Protein AF-A0A9X8GU95-F1 (afdb_monomer)

InterPro domains:
  IPR009495 Anti-sigma-F factor NrsF [PF06532] (10-213)

pLDDT: mean 91.33, std 8.55, range [55.34, 98.56]

Mean predicted aligned error: 6.03 Å

Organism: NCBI:txid1675792

Secondary structure (DSSP, 8-state):
--HHHHHHHHHTT-----TTHHHHHHHHHHHHHHHHHHHIIIIII---TTHHHHTT-HHHHHHHHHHHHHHHHHHHHHHHHTSTT---TTHHHHHHHHHHHHHHHHHHHHHHS-HHHHHHHHHTTTHHHHHHHHHHHHHHHHHHHHHHHTTS--S-HHHHHHHHHHHHHHHHHHHHTTT-----HHHIIIIIHHHHHHHHHHHHHHHHHHT--

Radius of gyration: 20.11 Å; Cα contacts (8 Å, |Δi|>4): 306; chains: 1; bounding box: 58×30×71 Å

Sequence (213 aa):
MKTDELVSLLAADVTPVRQHATTRHLGLALGAGLLVSLLIVTLGYGLRTDLALVVFWPAFWIKLVFLVALGWSGFFITHRLARPGVRAGAAMLGFALPLAALWLAALATWLQAAPPERMPLLLGDTWKSCIFSILLVSAPMVATALAALRTLAPTRPALAGAAVGAMAGGAGAAVYALHCPELALPFLAVWYVGGVAATIAISAALGARLLRW

Nearest PDB structures (foldseek):
  2kgx-assembly1_A  TM=3.040E-01  e=4.212E+00  Mus musculus
  6z71-assembly1_A  TM=2.505E-01  e=6.830E+00  Aquifex aeolicus VF5

Solvent-accessible surface area (backbone atoms only — not comparable to full-atom values): 10569 Å² total; per-residue (Å²): 134,61,70,67,60,55,50,50,62,62,60,70,74,66,75,85,75,63,94,55,51,68,61,52,45,46,50,52,21,43,52,54,10,50,52,51,25,45,47,47,36,60,73,69,72,35,63,40,89,59,51,87,62,44,75,77,36,67,53,50,51,53,55,41,52,51,23,43,43,32,13,51,21,14,44,53,26,28,62,37,29,41,38,67,94,46,69,52,65,75,38,51,50,54,36,50,51,61,51,50,52,43,44,52,52,15,50,53,55,48,71,72,38,55,80,85,53,34,60,55,41,46,41,62,91,54,56,92,51,43,34,60,49,23,38,61,30,11,42,44,24,36,52,33,38,52,59,41,46,59,77,39,68,31,80,50,26,34,62,37,16,26,20,37,10,32,17,19,15,15,45,16,37,37,54,45,53,54,39,52,85,81,61,45,50,38,24,44,53,49,42,53,46,46,13,25,49,50,29,16,54,53,28,14,57,46,18,48,64,71,40,60,130

Structure (mmCIF, N/CA/C/O backbone):
data_AF-A0A9X8GU95-F1
#
_entry.id   AF-A0A9X8GU95-F1
#
loop_
_atom_site.group_PDB
_atom_site.id
_atom_site.type_symbol
_atom_site.label_atom_id
_atom_site.label_alt_id
_atom_site.label_comp_id
_atom_site.label_asym_id
_atom_site.label_entity_id
_atom_site.label_seq_id
_atom_site.pdbx_PDB_ins_code
_atom_site.Cartn_x
_atom_site.Cartn_y
_atom_site.Cartn_z
_atom_site.occupancy
_atom_site.B_iso_or_equiv
_atom_site.auth_seq_id
_atom_site.auth_comp_id
_atom_site.auth_asym_id
_atom_site.auth_atom_id
_atom_site.pdbx_PDB_model_num
ATOM 1 N N . MET A 1 1 ? -24.112 -5.974 48.010 1.00 57.16 1 MET A N 1
ATOM 2 C CA . MET A 1 1 ? -24.547 -6.107 46.603 1.00 57.16 1 MET A CA 1
ATOM 3 C C . MET A 1 1 ? -24.207 -7.504 46.127 1.00 57.16 1 MET A C 1
ATOM 5 O O . MET A 1 1 ? -23.048 -7.885 46.248 1.00 57.16 1 MET A O 1
ATOM 9 N N . LYS A 1 2 ? -25.197 -8.273 45.660 1.00 71.00 2 LYS A N 1
ATOM 10 C CA . LYS A 1 2 ? -24.961 -9.588 45.056 1.00 71.00 2 LYS A CA 1
ATOM 11 C C . LYS A 1 2 ? -24.583 -9.391 43.592 1.00 71.00 2 LYS A C 1
ATOM 13 O O . LYS A 1 2 ? -25.277 -8.690 42.864 1.00 71.00 2 LYS A O 1
ATOM 18 N N . THR A 1 3 ? -23.473 -9.985 43.178 1.00 80.69 3 THR A N 1
ATOM 19 C CA . THR A 1 3 ? -22.929 -9.886 41.817 1.00 80.69 3 THR A CA 1
ATOM 20 C C . THR A 1 3 ? -23.962 -10.285 40.759 1.00 80.69 3 THR A C 1
ATOM 22 O O . THR A 1 3 ? -24.019 -9.668 39.701 1.00 80.69 3 THR A O 1
ATOM 25 N N . ASP A 1 4 ? -24.834 -11.242 41.084 1.00 79.69 4 ASP A N 1
ATOM 26 C CA . ASP A 1 4 ? -25.875 -11.752 40.186 1.00 79.69 4 ASP A CA 1
ATOM 27 C C . ASP A 1 4 ? -26.952 -10.711 39.847 1.00 79.69 4 ASP A C 1
ATOM 29 O O . ASP A 1 4 ? -27.379 -10.621 38.698 1.00 79.69 4 ASP A O 1
ATOM 33 N N . GLU A 1 5 ? -27.347 -9.865 40.806 1.00 78.94 5 GLU A N 1
ATOM 34 C CA . GLU A 1 5 ? -28.301 -8.776 40.550 1.00 78.94 5 GLU A CA 1
ATOM 35 C C . GLU A 1 5 ? -27.688 -7.725 39.622 1.00 78.94 5 GLU A C 1
ATOM 37 O O . GLU A 1 5 ? -28.334 -7.290 38.671 1.00 78.94 5 GLU A O 1
ATOM 42 N N . LEU A 1 6 ? -26.414 -7.377 39.831 1.00 79.00 6 LEU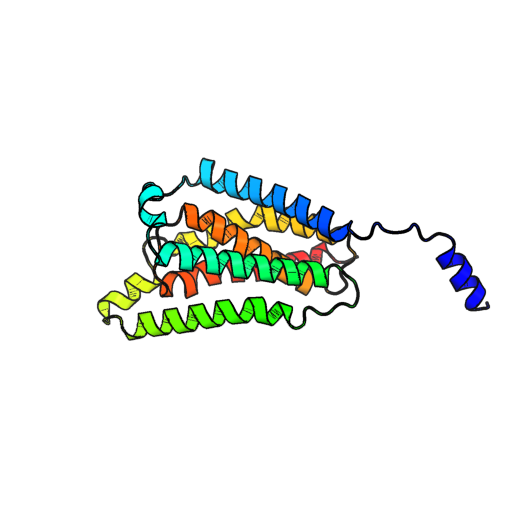 A N 1
ATOM 43 C CA . LEU A 1 6 ? -25.699 -6.433 38.971 1.00 79.00 6 LEU A CA 1
ATOM 44 C C . LEU A 1 6 ? -25.549 -6.975 37.540 1.00 79.00 6 LEU A C 1
ATOM 46 O O . LEU A 1 6 ? -25.750 -6.236 36.579 1.00 79.00 6 LEU A O 1
ATOM 50 N N . VAL A 1 7 ? -25.241 -8.269 37.394 1.00 80.06 7 VAL A N 1
ATOM 51 C CA . VAL A 1 7 ? -25.173 -8.946 36.089 1.00 80.06 7 VAL A CA 1
ATOM 52 C C . VAL A 1 7 ? -26.542 -8.957 35.412 1.00 80.06 7 VAL A C 1
ATOM 54 O O . VAL A 1 7 ? -26.622 -8.637 34.230 1.00 80.06 7 VAL A O 1
ATOM 57 N N . SER A 1 8 ? -27.618 -9.261 36.143 1.00 79.31 8 SER A N 1
ATOM 58 C CA . SER A 1 8 ? -28.977 -9.265 35.586 1.00 79.31 8 SER A CA 1
ATOM 59 C C . SER A 1 8 ? -29.423 -7.878 35.111 1.00 79.31 8 SER A C 1
ATOM 61 O O . SER A 1 8 ? -30.046 -7.762 34.060 1.00 79.31 8 SER A O 1
ATOM 63 N N . LEU A 1 9 ? -29.025 -6.822 35.824 1.00 81.00 9 LEU A N 1
ATOM 64 C CA . LEU A 1 9 ? -29.365 -5.437 35.507 1.00 81.00 9 LEU A CA 1
ATOM 65 C C . LEU A 1 9 ? -28.553 -4.910 34.309 1.00 81.00 9 LEU A C 1
ATOM 67 O O . LEU A 1 9 ? -29.099 -4.217 33.459 1.00 81.00 9 LEU A O 1
ATOM 71 N N . LEU A 1 10 ? -27.281 -5.311 34.179 1.00 77.56 10 LEU A N 1
ATOM 72 C CA . LEU A 1 10 ? -26.450 -5.042 32.994 1.00 77.56 10 LEU A CA 1
ATOM 73 C C . LEU A 1 10 ? -26.898 -5.843 31.759 1.00 77.56 10 LEU A C 1
ATOM 75 O O . LEU A 1 10 ? -26.753 -5.371 30.634 1.00 77.56 10 LEU A O 1
ATOM 79 N N . ALA A 1 11 ? -27.422 -7.056 31.959 1.00 75.81 11 ALA A N 1
ATOM 80 C CA . ALA A 1 11 ? -27.896 -7.934 30.891 1.00 75.81 11 ALA A CA 1
ATOM 81 C C . ALA A 1 11 ? -29.321 -7.599 30.407 1.00 75.81 11 ALA A C 1
ATOM 83 O O . ALA A 1 11 ? -29.708 -8.026 29.319 1.00 75.81 11 ALA A O 1
ATOM 84 N N . ALA A 1 12 ? -30.094 -6.841 31.189 1.00 74.81 12 ALA A N 1
ATOM 85 C CA . ALA A 1 12 ? -31.473 -6.483 30.862 1.00 74.81 12 ALA A CA 1
ATOM 86 C C . ALA A 1 12 ? -31.589 -5.525 29.662 1.00 74.81 12 ALA A C 1
ATOM 88 O O . ALA A 1 12 ? -32.612 -5.541 28.984 1.00 74.81 12 ALA A O 1
ATOM 89 N N . ASP A 1 13 ? -30.545 -4.738 29.374 1.00 64.19 13 ASP A N 1
ATOM 90 C CA . ASP A 1 13 ? -30.578 -3.659 28.371 1.00 64.19 13 ASP A CA 1
ATOM 91 C C . ASP A 1 13 ? -29.640 -3.899 27.168 1.00 64.19 13 ASP A C 1
ATOM 93 O O . ASP A 1 13 ? -29.274 -2.987 26.420 1.00 64.19 13 ASP A O 1
ATOM 97 N N . VAL A 1 14 ? -29.217 -5.151 26.953 1.00 61.66 14 VAL A N 1
ATOM 98 C CA . VAL A 1 14 ? -28.328 -5.491 25.832 1.00 61.66 14 VAL A CA 1
ATOM 99 C C . VAL A 1 14 ? -29.157 -5.700 24.568 1.00 61.66 14 VAL A C 1
ATOM 101 O O . VAL A 1 14 ? -29.737 -6.761 24.339 1.00 61.66 14 VAL A O 1
ATOM 104 N N . THR A 1 15 ? -29.193 -4.691 23.701 1.00 63.56 15 THR A N 1
ATOM 105 C CA . THR A 1 15 ? -29.774 -4.858 22.364 1.00 63.56 15 THR A CA 1
ATOM 106 C C . THR A 1 15 ? -28.907 -5.810 21.522 1.00 63.56 15 THR A C 1
ATOM 108 O O . THR A 1 15 ? -27.679 -5.667 21.481 1.00 63.56 15 THR A O 1
ATOM 111 N N . PRO A 1 16 ? -29.496 -6.807 20.832 1.00 59.22 16 PRO A N 1
ATOM 112 C CA . PRO A 1 16 ? -28.725 -7.751 20.033 1.00 59.22 16 PRO A CA 1
ATOM 113 C C . PRO A 1 16 ? -28.058 -7.041 18.849 1.00 59.22 16 PRO A C 1
ATOM 115 O O . PRO A 1 16 ? -28.710 -6.569 17.914 1.00 59.22 16 PRO A O 1
ATOM 118 N N . VAL A 1 17 ? -26.725 -6.993 18.862 1.00 61.91 17 VAL A N 1
ATOM 119 C CA . VAL A 1 17 ? -25.926 -6.475 17.745 1.00 61.91 17 VAL A CA 1
ATOM 120 C C . VAL A 1 17 ? -26.085 -7.412 16.542 1.00 61.91 17 VAL A C 1
ATOM 122 O O . VAL A 1 17 ? -25.826 -8.613 16.633 1.00 61.91 17 VAL A O 1
ATOM 125 N N . ARG A 1 18 ? -26.489 -6.876 15.380 1.00 64.69 18 ARG A N 1
ATOM 126 C CA . ARG A 1 18 ? -26.612 -7.661 14.136 1.00 64.69 18 ARG A CA 1
ATOM 127 C C . ARG A 1 18 ? -25.285 -8.358 13.814 1.00 64.69 18 ARG A C 1
ATOM 129 O O . ARG A 1 18 ? -24.263 -7.695 13.656 1.00 64.69 18 ARG A O 1
ATOM 136 N N . GLN A 1 19 ? -25.330 -9.673 13.586 1.00 55.34 19 GLN A N 1
ATOM 137 C CA . GLN A 1 19 ? -24.155 -10.542 13.379 1.00 55.34 19 GLN A CA 1
ATOM 138 C C . GLN A 1 19 ? -23.191 -10.094 12.251 1.00 55.34 19 GLN A C 1
ATOM 140 O O . GLN A 1 19 ? -22.016 -10.456 12.260 1.00 55.34 19 GLN A O 1
ATOM 145 N N . HIS A 1 20 ? -23.658 -9.270 11.304 1.00 67.56 20 HIS A N 1
ATOM 146 C CA . HIS A 1 20 ? -22.888 -8.783 10.149 1.00 67.56 20 HIS A CA 1
ATOM 147 C C . HIS A 1 20 ? -22.603 -7.270 10.161 1.00 67.56 20 HIS A C 1
ATOM 149 O O . HIS A 1 20 ? -22.128 -6.734 9.158 1.00 67.56 20 HIS A O 1
ATOM 155 N N . ALA A 1 21 ? -22.885 -6.561 11.260 1.00 72.88 21 ALA A N 1
ATOM 156 C CA . ALA A 1 21 ? -22.728 -5.104 11.329 1.00 72.88 21 ALA A CA 1
ATOM 157 C C . ALA A 1 21 ? -21.288 -4.655 11.012 1.00 72.88 21 ALA A C 1
ATOM 159 O O . ALA A 1 21 ? -21.088 -3.781 10.171 1.00 72.88 21 ALA A O 1
ATOM 160 N N . THR A 1 22 ? -20.284 -5.331 11.582 1.00 73.38 22 THR A N 1
ATOM 161 C CA . THR A 1 22 ? -18.856 -5.053 11.344 1.00 73.38 22 THR A CA 1
ATOM 162 C C . THR A 1 22 ? -18.462 -5.213 9.878 1.00 73.38 22 THR A C 1
ATOM 164 O O . THR A 1 22 ? -17.854 -4.316 9.300 1.00 73.38 22 THR A O 1
ATOM 167 N N . THR A 1 23 ? -18.828 -6.340 9.257 1.00 79.69 23 THR A N 1
ATOM 168 C CA . THR A 1 23 ? -18.493 -6.623 7.853 1.00 79.69 23 THR A CA 1
ATOM 169 C C . THR A 1 23 ? -19.159 -5.614 6.922 1.00 79.69 23 THR A C 1
ATOM 171 O O . THR A 1 23 ? -18.523 -5.124 5.995 1.00 79.69 23 THR A O 1
ATOM 174 N N . ARG A 1 24 ? -20.420 -5.253 7.192 1.00 83.69 24 ARG A N 1
ATOM 175 C CA . ARG A 1 24 ? -21.159 -4.270 6.393 1.00 83.69 24 ARG A CA 1
ATOM 176 C C . ARG A 1 24 ? -20.560 -2.870 6.513 1.00 83.69 24 ARG A C 1
ATOM 178 O O . ARG A 1 24 ? -20.375 -2.218 5.493 1.00 83.69 24 ARG A O 1
ATOM 185 N N . HIS A 1 25 ? -20.248 -2.411 7.725 1.00 84.25 25 HIS A N 1
ATOM 186 C CA . HIS A 1 25 ? -19.670 -1.079 7.939 1.00 84.25 25 HIS A CA 1
ATOM 187 C C . HIS A 1 25 ? -18.293 -0.964 7.285 1.00 84.25 25 HIS A C 1
ATOM 189 O O . HIS A 1 25 ? -18.034 -0.002 6.566 1.00 84.25 25 HIS A O 1
ATOM 195 N N . LEU A 1 26 ? -17.437 -1.972 7.478 1.00 85.19 26 LEU A N 1
ATOM 196 C CA . LEU A 1 26 ? -16.107 -1.986 6.879 1.00 85.19 26 LEU A CA 1
ATOM 197 C C . LEU A 1 26 ? -16.176 -2.118 5.349 1.00 85.19 26 LEU A C 1
ATOM 199 O O . LEU A 1 26 ? -15.442 -1.429 4.653 1.00 85.19 26 LEU A O 1
ATOM 203 N N . GLY A 1 27 ? -17.089 -2.938 4.821 1.00 87.81 27 GLY A N 1
ATOM 204 C CA . GLY A 1 27 ? -17.303 -3.090 3.380 1.00 87.81 27 GLY A CA 1
ATOM 205 C C . GLY A 1 27 ? -17.806 -1.812 2.702 1.00 87.81 27 GLY A C 1
ATOM 206 O O . GLY A 1 27 ? -17.291 -1.440 1.652 1.00 87.81 27 GLY A O 1
ATOM 207 N N . LEU A 1 28 ? -18.758 -1.098 3.315 1.00 89.81 28 LEU A N 1
ATOM 208 C CA . LEU A 1 28 ? -19.240 0.192 2.803 1.00 89.81 28 LEU A CA 1
ATOM 209 C C . LEU A 1 28 ? -18.148 1.266 2.851 1.00 89.81 28 LEU A C 1
ATOM 211 O O . LEU A 1 28 ? -17.966 1.991 1.876 1.00 89.81 28 LEU A O 1
ATOM 215 N N . ALA A 1 29 ? -17.400 1.337 3.956 1.00 90.25 29 ALA A N 1
ATOM 216 C CA . ALA A 1 29 ? -16.266 2.245 4.085 1.00 90.25 29 ALA A CA 1
ATOM 217 C C . ALA A 1 29 ? -15.215 1.984 2.998 1.00 90.25 29 ALA A C 1
ATOM 219 O O . ALA A 1 29 ? -14.778 2.912 2.323 1.00 90.25 29 ALA A O 1
ATOM 220 N N . LEU A 1 30 ? -14.876 0.713 2.771 1.00 90.31 30 LEU A N 1
ATOM 221 C CA . LEU A 1 30 ? -13.954 0.305 1.718 1.00 90.31 30 LEU A CA 1
ATOM 222 C C . LEU A 1 30 ? -14.450 0.654 0.323 1.00 90.31 30 LEU A C 1
ATOM 224 O O . LEU A 1 30 ? -13.674 1.194 -0.455 1.00 90.31 30 LEU A O 1
ATOM 228 N N . GLY A 1 31 ? -15.716 0.373 0.011 1.00 92.75 31 GLY A N 1
ATOM 229 C CA . GLY A 1 31 ? -16.297 0.706 -1.288 1.00 92.75 31 GLY A CA 1
ATOM 230 C C . GLY A 1 31 ? -16.266 2.211 -1.559 1.00 92.75 31 GLY A C 1
ATOM 231 O O . GLY A 1 31 ? -15.840 2.631 -2.631 1.00 92.75 31 GLY A O 1
ATOM 232 N N . ALA A 1 32 ? -16.638 3.024 -0.565 1.00 94.56 32 ALA A N 1
ATOM 233 C CA . ALA A 1 32 ? -16.590 4.480 -0.671 1.00 94.56 32 ALA A CA 1
ATOM 234 C C . ALA A 1 32 ? -15.153 4.999 -0.840 1.00 94.56 32 ALA A C 1
ATOM 236 O O . ALA A 1 32 ? -14.885 5.793 -1.739 1.00 94.56 32 ALA A O 1
ATOM 237 N N . GLY A 1 33 ? -14.216 4.522 -0.014 1.00 94.62 33 GLY A N 1
ATOM 238 C CA . GLY A 1 33 ? -12.808 4.898 -0.109 1.00 94.62 33 GLY A CA 1
ATOM 239 C C . GLY A 1 33 ? -12.192 4.502 -1.450 1.00 94.62 33 GLY A C 1
ATOM 240 O O . GLY A 1 33 ? -11.556 5.331 -2.090 1.00 94.62 33 GLY A O 1
ATOM 241 N N . LEU A 1 34 ? -12.436 3.270 -1.904 1.00 95.38 34 LEU A N 1
ATOM 242 C CA . LEU A 1 34 ? -11.930 2.753 -3.174 1.00 95.38 34 LEU A CA 1
ATOM 243 C C . LEU A 1 34 ? -12.458 3.556 -4.365 1.00 95.38 34 LEU A C 1
ATOM 245 O O . LEU A 1 34 ? -11.694 3.852 -5.280 1.00 95.38 34 LEU A O 1
ATOM 249 N N . LEU A 1 35 ? -13.739 3.936 -4.345 1.00 97.31 35 LEU A N 1
ATOM 250 C CA . LEU A 1 35 ? -14.331 4.772 -5.386 1.00 97.31 35 LEU A CA 1
ATOM 251 C C . LEU A 1 35 ? -13.626 6.131 -5.470 1.00 97.31 35 LEU A C 1
ATOM 253 O O . LEU A 1 35 ? -13.240 6.551 -6.556 1.00 97.31 35 LEU A O 1
ATOM 257 N N . VAL A 1 36 ? -13.401 6.795 -4.332 1.00 97.06 36 VAL A N 1
ATOM 258 C CA . VAL A 1 36 ? -12.680 8.078 -4.301 1.00 97.06 36 VAL A CA 1
ATOM 259 C C . VAL A 1 36 ? -11.233 7.906 -4.770 1.00 97.06 36 VAL A C 1
ATOM 261 O O . VAL A 1 36 ? -10.758 8.702 -5.575 1.00 97.06 36 VAL A O 1
ATOM 264 N N . SER A 1 37 ? -10.540 6.852 -4.335 1.00 95.88 37 SER A N 1
ATOM 265 C CA . SER A 1 37 ? -9.180 6.532 -4.784 1.00 95.88 37 SER A CA 1
ATOM 266 C C . SER A 1 37 ? -9.100 6.301 -6.296 1.00 95.88 37 SER A C 1
ATOM 268 O O . SER A 1 37 ? -8.174 6.789 -6.943 1.00 95.88 37 SER A O 1
ATOM 270 N N . LEU A 1 38 ? -10.080 5.596 -6.872 1.00 96.19 38 LEU A N 1
ATOM 271 C CA . LEU A 1 38 ? -10.188 5.408 -8.318 1.00 96.19 38 LEU A CA 1
ATOM 272 C C . LEU A 1 38 ? -10.402 6.740 -9.031 1.00 96.19 38 LEU A C 1
ATOM 274 O O . LEU A 1 38 ? -9.687 7.009 -9.987 1.00 96.19 38 LEU A O 1
ATOM 278 N N . LEU A 1 39 ? -11.303 7.593 -8.535 1.00 96.75 39 LEU A N 1
ATOM 279 C CA . LEU A 1 39 ? -11.537 8.921 -9.108 1.00 96.75 39 LEU A CA 1
ATOM 280 C C . LEU A 1 39 ? -10.277 9.795 -9.073 1.00 96.75 39 LEU A C 1
ATOM 282 O O . LEU A 1 39 ? -9.985 10.466 -10.060 1.00 96.75 39 LEU A O 1
ATOM 286 N N . ILE A 1 40 ? -9.499 9.751 -7.985 1.00 96.00 40 ILE A N 1
ATOM 287 C CA . ILE A 1 40 ? -8.208 10.454 -7.889 1.00 96.00 40 ILE A CA 1
ATOM 288 C C . ILE A 1 40 ? -7.265 9.999 -9.007 1.00 96.00 40 ILE A C 1
ATOM 290 O O . ILE A 1 40 ? -6.635 10.831 -9.659 1.00 96.00 40 ILE A O 1
ATOM 294 N N . VAL A 1 41 ? -7.170 8.692 -9.258 1.00 96.00 41 VAL A N 1
ATOM 295 C CA . VAL A 1 41 ? -6.297 8.176 -10.318 1.00 96.00 41 VAL A CA 1
ATOM 296 C C . VAL A 1 41 ? -6.850 8.486 -11.704 1.00 96.00 41 VAL A C 1
ATOM 298 O O . VAL A 1 41 ? -6.112 9.005 -12.531 1.00 96.00 41 VAL A O 1
ATOM 301 N N . THR A 1 42 ? -8.129 8.233 -11.975 1.00 93.88 42 THR A N 1
ATOM 302 C CA . THR A 1 42 ? -8.692 8.403 -13.322 1.00 93.88 42 THR A CA 1
ATOM 303 C C . THR A 1 42 ? -8.826 9.864 -13.734 1.00 93.88 42 THR A C 1
ATOM 305 O O . THR A 1 42 ? -8.628 10.168 -14.905 1.00 93.88 42 THR A O 1
ATOM 308 N N . LEU A 1 43 ? -9.168 10.762 -12.803 1.00 93.94 43 LEU A N 1
ATOM 309 C CA . LEU A 1 43 ? -9.406 12.180 -13.096 1.00 93.94 43 LEU A CA 1
ATOM 310 C C . LEU A 1 43 ? -8.201 13.074 -12.779 1.00 93.94 43 LEU A C 1
ATOM 312 O O . LEU A 1 43 ? -8.070 14.133 -13.383 1.00 93.94 43 LEU A O 1
ATOM 316 N N . GLY A 1 44 ? -7.348 12.681 -11.828 1.00 93.31 44 GLY A N 1
ATOM 317 C CA . GLY A 1 44 ? -6.188 13.471 -11.406 1.00 93.31 44 GLY A CA 1
ATOM 318 C C . GLY A 1 44 ? -4.892 13.052 -12.096 1.00 93.31 44 GLY A C 1
ATOM 319 O O . GLY A 1 44 ? -4.251 13.864 -12.755 1.00 93.31 44 GLY A O 1
ATOM 320 N N . TYR A 1 45 ? -4.501 11.785 -11.943 1.00 90.31 45 TYR A N 1
ATOM 321 C CA . TYR A 1 45 ? -3.241 11.267 -12.497 1.00 90.31 45 TYR A CA 1
ATOM 322 C C . TYR A 1 45 ? -3.351 10.826 -13.964 1.00 90.31 45 TYR A C 1
ATOM 324 O O . TYR A 1 45 ? -2.369 10.872 -14.703 1.00 90.31 45 TYR A O 1
ATOM 332 N N . GLY A 1 46 ? -4.534 10.374 -14.376 1.00 93.19 46 GLY A N 1
ATOM 333 C CA . GLY A 1 46 ? -4.753 9.672 -15.635 1.00 93.19 46 GLY A CA 1
ATOM 334 C C . GLY A 1 46 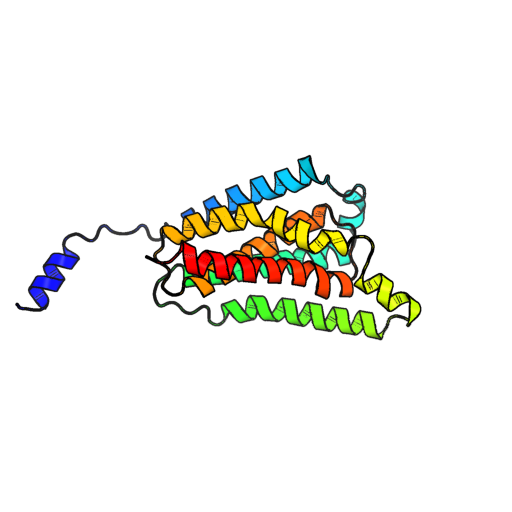? -4.324 8.203 -15.571 1.00 93.19 46 GLY A C 1
ATOM 335 O O . GLY A 1 46 ? -3.489 7.796 -14.761 1.00 93.19 46 GLY A O 1
ATOM 336 N N . LEU A 1 47 ? -4.905 7.383 -16.442 1.00 92.56 47 LEU A N 1
ATOM 337 C CA . LEU A 1 47 ? -4.478 5.996 -16.634 1.00 92.56 47 LEU A CA 1
ATOM 338 C C . LEU A 1 47 ? -3.268 5.944 -17.570 1.00 92.56 47 LEU A C 1
ATOM 340 O O . LEU A 1 47 ? -3.133 6.787 -18.460 1.00 92.56 47 LEU A O 1
ATOM 344 N N . ARG A 1 48 ? -2.406 4.936 -17.401 1.00 91.88 48 ARG A N 1
ATOM 345 C CA . ARG A 1 48 ? -1.308 4.702 -18.349 1.00 91.88 48 ARG A CA 1
ATOM 346 C C . ARG A 1 48 ? -1.869 4.429 -19.750 1.00 91.88 48 ARG A C 1
ATOM 348 O O . ARG A 1 48 ? -2.848 3.697 -19.900 1.00 91.88 48 ARG A O 1
ATOM 355 N N . THR A 1 49 ? -1.261 5.009 -20.780 1.00 90.69 49 THR A N 1
ATOM 356 C CA . THR A 1 49 ? -1.763 4.939 -22.166 1.00 90.69 49 THR A CA 1
ATOM 357 C C . THR A 1 49 ? -1.623 3.551 -22.788 1.00 90.69 49 THR A C 1
ATOM 359 O O . THR A 1 49 ? -2.404 3.168 -23.653 1.00 90.69 49 THR A O 1
ATOM 362 N N . ASP A 1 50 ? -0.666 2.765 -22.312 1.00 89.88 50 ASP A N 1
ATOM 363 C CA . ASP A 1 50 ? -0.349 1.414 -22.764 1.00 89.88 50 ASP A CA 1
ATOM 364 C C . ASP A 1 50 ? -1.075 0.321 -21.960 1.00 89.88 50 ASP A C 1
ATOM 366 O O . ASP A 1 50 ? -0.752 -0.860 -22.092 1.00 89.88 50 ASP A O 1
ATOM 370 N N . LEU A 1 51 ? -2.088 0.683 -21.155 1.00 89.38 51 LEU A N 1
ATOM 371 C CA . LEU A 1 51 ? -2.827 -0.257 -20.302 1.00 89.38 51 LEU A CA 1
ATOM 372 C C . LEU A 1 51 ? -3.396 -1.440 -21.101 1.00 89.38 51 LEU A C 1
ATOM 374 O O . LEU A 1 51 ? -3.291 -2.585 -20.667 1.00 89.38 51 LEU A O 1
ATOM 378 N N . ALA A 1 52 ? -3.929 -1.175 -22.298 1.00 91.19 52 ALA A N 1
ATOM 379 C CA . ALA A 1 52 ? -4.480 -2.200 -23.185 1.00 91.19 52 ALA A CA 1
ATOM 380 C C . ALA A 1 52 ? -3.441 -3.248 -23.628 1.00 91.19 52 ALA A C 1
ATOM 382 O O . ALA A 1 52 ? -3.804 -4.383 -23.921 1.00 91.19 52 ALA A O 1
ATOM 383 N N . LEU A 1 53 ? -2.155 -2.885 -23.655 1.00 91.44 53 LEU A N 1
ATOM 384 C CA . LEU A 1 53 ? -1.062 -3.778 -24.035 1.00 91.44 53 LEU A CA 1
ATOM 385 C C . LEU A 1 53 ? -0.501 -4.518 -22.817 1.00 91.44 53 LEU A C 1
ATOM 387 O O . LEU A 1 53 ? -0.313 -5.734 -22.860 1.00 91.44 53 LEU A O 1
ATOM 391 N N . VAL A 1 54 ? -0.271 -3.813 -21.706 1.00 91.31 54 VAL A N 1
ATOM 392 C CA . VAL A 1 54 ? 0.379 -4.407 -20.525 1.00 91.31 54 VAL A CA 1
ATOM 393 C C . VAL A 1 54 ? -0.505 -5.380 -19.751 1.00 91.31 54 VAL A C 1
ATOM 395 O O . VAL A 1 54 ? 0.019 -6.184 -18.986 1.00 91.31 54 VAL A O 1
ATOM 398 N N . VAL A 1 55 ? -1.823 -5.384 -19.971 1.00 91.94 55 VAL A N 1
ATOM 399 C CA . VAL A 1 55 ? -2.722 -6.419 -19.423 1.00 91.94 55 VAL A CA 1
ATOM 400 C C . VAL A 1 55 ? -2.340 -7.823 -19.912 1.00 91.94 55 VAL A C 1
ATOM 402 O O . VAL A 1 55 ? -2.614 -8.804 -19.225 1.00 91.94 55 VAL A O 1
ATOM 405 N N . PHE A 1 56 ? -1.647 -7.947 -21.045 1.00 92.75 56 PHE A N 1
ATOM 406 C CA . PHE A 1 56 ? -1.133 -9.233 -21.522 1.00 92.75 56 PHE A CA 1
ATOM 407 C C . PHE A 1 56 ? 0.229 -9.606 -20.923 1.00 92.75 56 PHE A C 1
ATOM 409 O O . PHE A 1 56 ? 0.729 -10.703 -21.164 1.00 92.75 56 PHE A O 1
ATOM 416 N N . TRP A 1 57 ? 0.855 -8.718 -20.148 1.00 93.62 57 TRP A N 1
ATOM 417 C CA . TRP A 1 57 ? 2.190 -8.943 -19.606 1.00 93.62 57 TRP A CA 1
ATOM 418 C C . TRP A 1 57 ? 2.115 -9.580 -18.213 1.00 93.62 57 TRP A C 1
ATOM 420 O O . TRP A 1 57 ? 1.493 -9.014 -17.309 1.00 93.62 57 TRP A O 1
ATOM 430 N N . PRO A 1 58 ? 2.811 -10.706 -17.970 1.00 92.88 58 PRO A N 1
ATOM 431 C CA . PRO A 1 58 ? 2.800 -11.362 -16.662 1.00 92.88 58 PRO A CA 1
ATOM 432 C C . PRO A 1 58 ? 3.258 -10.450 -15.516 1.00 92.88 58 PRO A C 1
ATOM 434 O O . PRO A 1 58 ? 2.701 -10.500 -14.423 1.00 92.88 58 PRO A O 1
ATOM 437 N N . ALA A 1 59 ? 4.233 -9.570 -15.767 1.00 91.81 59 ALA A N 1
ATOM 438 C CA . ALA A 1 59 ? 4.767 -8.655 -14.757 1.00 91.81 59 ALA A CA 1
ATOM 439 C C . ALA A 1 59 ? 3.709 -7.681 -14.204 1.00 91.81 59 ALA A C 1
ATOM 441 O O . ALA A 1 59 ? 3.720 -7.373 -13.011 1.00 91.81 59 ALA A O 1
ATOM 442 N N . PHE A 1 60 ? 2.757 -7.243 -15.038 1.00 93.75 60 PHE A N 1
ATOM 443 C CA . PHE A 1 60 ? 1.645 -6.397 -14.600 1.00 93.75 60 PHE A CA 1
ATOM 444 C C . PHE A 1 60 ? 0.739 -7.135 -13.609 1.00 93.75 60 PHE A C 1
ATOM 446 O O . PHE A 1 60 ? 0.406 -6.606 -12.549 1.00 93.75 60 PHE A O 1
ATOM 453 N N . TRP A 1 61 ? 0.398 -8.389 -13.906 1.00 95.31 61 TRP A N 1
ATOM 454 C CA . TRP A 1 61 ? -0.412 -9.208 -13.007 1.00 95.31 61 TRP A CA 1
ATOM 455 C C . TRP A 1 61 ? 0.325 -9.573 -11.726 1.00 95.31 61 TRP A C 1
ATOM 457 O O . TRP A 1 61 ? -0.287 -9.539 -10.666 1.00 95.31 61 TRP A O 1
ATOM 467 N N . ILE A 1 62 ? 1.632 -9.844 -11.783 1.00 93.88 62 ILE A N 1
ATOM 468 C CA . ILE A 1 62 ? 2.444 -10.065 -10.578 1.00 93.88 62 ILE A CA 1
ATOM 469 C C . ILE A 1 62 ? 2.367 -8.838 -9.661 1.00 93.88 62 ILE A C 1
ATOM 471 O O . ILE A 1 62 ? 2.064 -8.986 -8.477 1.00 93.88 62 ILE A O 1
ATOM 475 N N . LYS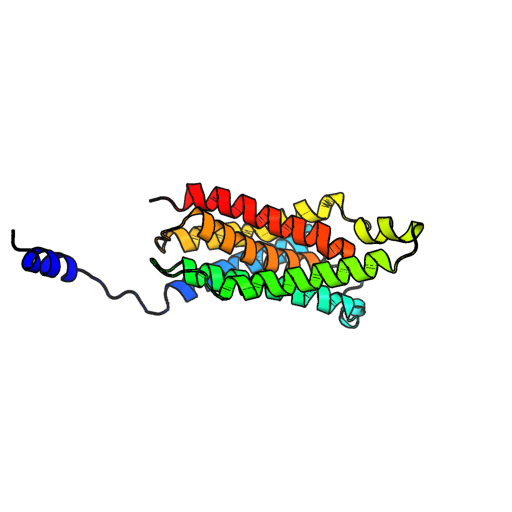 A 1 63 ? 2.560 -7.630 -10.212 1.00 95.38 63 LYS A N 1
ATOM 476 C CA . LYS A 1 63 ? 2.402 -6.359 -9.486 1.00 95.38 63 LYS A CA 1
ATOM 477 C C . LYS A 1 63 ? 1.017 -6.253 -8.851 1.00 95.38 63 LYS A C 1
ATOM 479 O O . LYS A 1 63 ? 0.904 -5.993 -7.657 1.00 95.38 63 LYS A O 1
ATOM 484 N N . LEU A 1 64 ? -0.036 -6.463 -9.636 1.00 95.94 64 LEU A N 1
ATOM 485 C CA . LEU A 1 64 ? -1.410 -6.252 -9.189 1.00 95.94 64 LEU A CA 1
ATOM 486 C C . LEU A 1 64 ? -1.855 -7.296 -8.154 1.00 95.94 64 LEU A C 1
ATOM 488 O O . LEU A 1 64 ? -2.372 -6.929 -7.102 1.00 95.94 64 LEU A O 1
ATOM 492 N N . VAL A 1 65 ? -1.598 -8.582 -8.405 1.00 96.06 65 VAL A N 1
ATOM 493 C CA . VAL A 1 65 ? -1.925 -9.688 -7.491 1.00 96.06 65 VAL A CA 1
ATOM 494 C C . VAL A 1 65 ? -1.186 -9.536 -6.168 1.00 96.06 65 VAL A C 1
ATOM 496 O O . VAL A 1 65 ? -1.796 -9.721 -5.119 1.00 96.06 65 VAL A O 1
ATOM 499 N N . PHE A 1 66 ? 0.091 -9.144 -6.190 1.00 96.31 66 PHE A N 1
ATOM 500 C CA . PHE A 1 66 ? 0.847 -8.855 -4.973 1.00 96.31 66 PHE A CA 1
ATOM 501 C C . PHE A 1 66 ? 0.169 -7.767 -4.122 1.00 96.31 66 PHE A C 1
ATOM 503 O O . PHE A 1 66 ? -0.058 -7.963 -2.927 1.00 96.31 66 PHE A O 1
ATOM 510 N N . LEU A 1 67 ? -0.203 -6.638 -4.731 1.00 97.12 67 LEU A N 1
ATOM 511 C CA . LEU A 1 67 ? -0.807 -5.507 -4.017 1.00 97.12 67 LEU A CA 1
ATOM 512 C C . LEU A 1 67 ? -2.210 -5.838 -3.498 1.00 97.12 67 LEU A C 1
ATOM 514 O O . LEU A 1 67 ? -2.539 -5.523 -2.352 1.00 97.12 67 LEU A O 1
ATOM 518 N N . VAL A 1 68 ? -3.010 -6.539 -4.305 1.00 96.06 68 VAL A N 1
ATOM 519 C CA . VAL A 1 68 ? -4.324 -7.049 -3.898 1.00 96.06 68 VAL A CA 1
ATOM 520 C C . VAL A 1 68 ? -4.182 -8.042 -2.746 1.00 96.06 68 VAL A C 1
ATOM 522 O O . VAL A 1 68 ? -4.927 -7.937 -1.777 1.00 96.06 68 VAL A O 1
ATOM 525 N N . ALA A 1 69 ? -3.206 -8.953 -2.789 1.00 95.75 69 ALA A N 1
ATOM 526 C CA . ALA A 1 69 ? -2.947 -9.896 -1.703 1.00 95.75 69 ALA A CA 1
ATOM 527 C C . ALA A 1 69 ? -2.581 -9.178 -0.393 1.00 95.75 69 ALA A C 1
ATOM 529 O O . ALA A 1 69 ? -3.116 -9.526 0.660 1.00 95.75 69 ALA A O 1
ATOM 530 N N . LEU A 1 70 ? -1.740 -8.136 -0.442 1.00 95.69 70 LEU A N 1
ATOM 531 C CA . LEU A 1 70 ? -1.448 -7.313 0.738 1.00 95.69 70 LEU A CA 1
ATOM 532 C C . LEU A 1 70 ? -2.703 -6.620 1.279 1.00 95.69 70 LEU A C 1
ATOM 534 O O . LEU A 1 70 ? -2.964 -6.676 2.483 1.00 95.69 70 LEU A O 1
ATOM 538 N N . GLY A 1 71 ? -3.495 -6.004 0.395 1.00 95.38 71 GLY A N 1
ATOM 539 C CA . GLY A 1 71 ? -4.738 -5.331 0.769 1.00 95.38 71 GLY A CA 1
ATOM 540 C C . GLY A 1 71 ? -5.750 -6.291 1.402 1.00 95.38 71 GLY A C 1
ATOM 541 O O . GLY A 1 71 ? -6.330 -5.995 2.447 1.00 95.38 71 GLY A O 1
ATOM 542 N N . TRP A 1 72 ? -5.906 -7.479 0.818 1.00 94.69 72 TRP A N 1
ATOM 543 C CA . TRP A 1 72 ? -6.819 -8.524 1.281 1.00 94.69 72 TRP A CA 1
ATOM 544 C C . TRP A 1 72 ? -6.400 -9.105 2.636 1.00 94.69 72 TRP A C 1
ATOM 546 O O . TRP A 1 72 ? -7.219 -9.254 3.545 1.00 94.69 72 TRP A O 1
ATOM 556 N N . SER A 1 73 ? -5.104 -9.353 2.827 1.00 94.44 73 SER A N 1
ATOM 557 C CA . SER A 1 73 ? -4.560 -9.756 4.126 1.00 94.44 73 SER A CA 1
ATOM 558 C C . SER A 1 73 ? -4.763 -8.665 5.180 1.00 94.44 73 SER A C 1
ATOM 560 O O . SER A 1 73 ? -5.208 -8.955 6.292 1.00 94.44 73 SER A O 1
ATOM 562 N N . GLY A 1 74 ? -4.539 -7.397 4.821 1.00 94.69 74 GLY A N 1
ATOM 563 C CA . GLY A 1 74 ? -4.845 -6.247 5.671 1.00 94.69 74 GLY A CA 1
ATOM 564 C C . GLY A 1 74 ? -6.325 -6.172 6.063 1.00 94.69 74 GLY A C 1
ATOM 565 O O . GLY A 1 74 ? -6.637 -5.914 7.227 1.00 94.69 74 GLY A O 1
ATOM 566 N N . PHE A 1 75 ? -7.242 -6.459 5.134 1.00 93.94 75 PHE A N 1
ATOM 567 C CA . PHE A 1 75 ? -8.678 -6.528 5.412 1.00 93.94 75 PHE A CA 1
ATOM 568 C C . PHE A 1 75 ? -9.009 -7.591 6.458 1.00 93.94 75 PHE A C 1
ATOM 570 O O . PHE A 1 75 ? -9.682 -7.288 7.444 1.00 93.94 75 PHE A O 1
ATOM 577 N N . PHE A 1 76 ? -8.492 -8.813 6.307 1.00 93.56 76 PHE A N 1
ATOM 578 C CA . PHE A 1 76 ? -8.719 -9.871 7.293 1.00 93.56 76 PHE A CA 1
ATOM 579 C C . PHE A 1 76 ? -8.148 -9.524 8.667 1.00 93.56 76 PHE A C 1
ATOM 581 O O . PHE A 1 76 ? -8.810 -9.748 9.682 1.00 93.56 76 PHE A O 1
ATOM 588 N N . ILE A 1 77 ? -6.945 -8.948 8.722 1.00 93.62 77 ILE A N 1
ATOM 589 C CA . ILE A 1 77 ? -6.349 -8.494 9.983 1.00 93.62 77 ILE A CA 1
ATOM 590 C C . ILE A 1 77 ? -7.233 -7.407 10.618 1.00 93.62 77 ILE A C 1
ATOM 592 O O . ILE A 1 77 ? -7.545 -7.494 11.805 1.00 93.62 77 ILE A O 1
ATOM 596 N N . THR A 1 78 ? -7.700 -6.434 9.831 1.00 93.19 78 THR A N 1
ATOM 597 C CA . THR A 1 78 ? -8.588 -5.350 10.288 1.00 93.19 78 THR A CA 1
ATOM 598 C C . THR A 1 78 ? -9.906 -5.899 10.828 1.00 93.19 78 THR A C 1
ATOM 600 O O . THR A 1 78 ? -10.330 -5.529 11.920 1.00 93.19 78 THR A O 1
ATOM 603 N N . HIS A 1 79 ? -10.530 -6.831 10.106 1.00 91.75 79 HIS A N 1
ATOM 604 C CA . HIS A 1 79 ? -11.788 -7.464 10.505 1.00 91.75 79 HIS A CA 1
ATOM 605 C C . HIS A 1 79 ? -11.666 -8.231 11.825 1.00 91.75 79 HIS A C 1
ATOM 607 O O . HIS A 1 79 ? -12.553 -8.139 12.674 1.00 91.75 79 HIS A O 1
ATOM 613 N N . ARG A 1 80 ? -10.547 -8.936 12.041 1.00 90.81 80 ARG A N 1
ATOM 614 C CA . ARG A 1 80 ? -10.275 -9.619 13.314 1.00 90.81 80 ARG A CA 1
ATOM 615 C C . ARG A 1 80 ? -10.051 -8.629 14.453 1.00 90.81 80 ARG A C 1
ATOM 617 O O . ARG A 1 80 ? -10.629 -8.805 15.517 1.00 90.81 80 ARG A O 1
ATOM 624 N N . LEU A 1 81 ? -9.252 -7.587 14.232 1.00 90.50 81 LEU A N 1
ATOM 625 C CA . LEU A 1 81 ? -8.913 -6.594 15.260 1.00 90.50 81 LEU A CA 1
ATOM 626 C C . LEU A 1 81 ? -10.047 -5.621 15.591 1.00 90.50 81 LEU A C 1
ATOM 628 O O . LEU A 1 81 ? -10.012 -4.983 16.642 1.00 90.50 81 LEU A O 1
ATOM 632 N N . ALA A 1 82 ? -11.057 -5.529 14.727 1.00 87.25 82 ALA A N 1
ATOM 633 C CA . ALA A 1 82 ? -12.304 -4.837 15.019 1.00 87.25 82 ALA A CA 1
ATOM 634 C C . ALA A 1 82 ? -13.126 -5.525 16.122 1.00 87.25 82 ALA A C 1
ATOM 636 O O . ALA A 1 82 ? -14.062 -4.924 16.635 1.00 87.25 82 ALA A O 1
ATOM 637 N N . ARG A 1 83 ? -12.818 -6.781 16.479 1.00 84.94 83 ARG A N 1
ATOM 638 C CA . ARG A 1 83 ? -13.505 -7.523 17.543 1.00 84.94 83 ARG A CA 1
ATOM 639 C C . ARG A 1 83 ? -12.643 -7.544 18.812 1.00 84.94 83 ARG A C 1
ATOM 641 O O . ARG A 1 83 ? -11.493 -7.990 18.747 1.00 84.94 83 ARG A O 1
ATOM 648 N N . PRO A 1 84 ? -13.172 -7.120 19.974 1.00 80.25 84 PRO A N 1
ATOM 649 C CA . PRO A 1 84 ? -12.441 -7.172 21.236 1.00 80.25 84 PRO A CA 1
ATOM 650 C C . PRO A 1 84 ? -11.905 -8.576 21.549 1.00 80.25 84 PRO A C 1
ATOM 652 O O . PRO A 1 84 ? -12.589 -9.578 21.360 1.00 80.25 84 PRO A O 1
ATOM 655 N N . GLY A 1 85 ? -10.658 -8.654 22.021 1.00 78.38 85 GLY A N 1
ATOM 656 C CA . GLY A 1 85 ? -10.029 -9.904 22.476 1.00 78.38 85 GLY A CA 1
ATOM 657 C C . GLY A 1 85 ? -9.495 -10.830 21.373 1.00 78.38 85 GLY A C 1
ATOM 658 O O . GLY A 1 85 ? -8.739 -11.755 21.674 1.00 78.38 85 GLY A O 1
ATOM 659 N N . VAL A 1 86 ? -9.799 -10.573 20.097 1.00 84.94 86 VAL A N 1
ATOM 660 C CA . VAL A 1 86 ? -9.314 -11.398 18.981 1.00 84.94 86 VAL A CA 1
ATOM 661 C C . VAL A 1 86 ? -7.904 -10.968 18.563 1.00 84.94 86 VAL A C 1
ATOM 663 O O . VAL A 1 86 ? -7.623 -9.797 18.309 1.00 84.94 86 VAL A O 1
ATOM 666 N N . ARG A 1 87 ? -6.980 -11.931 18.469 1.00 85.94 87 ARG A N 1
ATOM 667 C CA . ARG A 1 87 ? -5.613 -11.704 17.967 1.00 85.94 87 ARG A CA 1
ATOM 668 C C . ARG A 1 87 ? -5.581 -11.778 16.436 1.00 85.94 87 ARG A C 1
ATOM 670 O O . ARG A 1 87 ? -6.293 -12.584 15.841 1.00 85.94 87 ARG A O 1
ATOM 677 N N . ALA A 1 88 ? -4.685 -11.017 15.800 1.00 81.31 88 ALA A N 1
ATOM 678 C CA . ALA A 1 88 ? -4.453 -11.101 14.353 1.00 81.31 88 ALA A CA 1
ATOM 679 C C . ALA A 1 88 ? -4.063 -12.532 13.914 1.00 81.31 88 ALA A C 1
ATOM 681 O O . ALA A 1 88 ? -4.641 -13.074 12.969 1.00 81.31 88 ALA A O 1
ATOM 682 N N . GLY A 1 89 ? -3.171 -13.190 14.667 1.00 85.50 89 GLY A N 1
ATOM 683 C CA . GLY A 1 89 ? -2.807 -14.602 14.491 1.00 85.50 89 GLY A CA 1
ATOM 684 C C . GLY A 1 89 ? -2.267 -14.911 13.091 1.00 85.50 89 GLY A C 1
ATOM 685 O O . GLY A 1 89 ? -1.541 -14.105 12.514 1.00 85.50 89 GLY A O 1
ATOM 686 N N . ALA A 1 90 ? -2.667 -16.055 12.527 1.00 84.25 90 ALA A N 1
ATOM 687 C CA . ALA A 1 90 ? -2.237 -16.509 11.201 1.00 84.25 90 ALA A CA 1
ATOM 688 C C . ALA A 1 90 ? -2.551 -15.528 10.051 1.00 84.25 90 ALA A C 1
ATOM 690 O O . ALA A 1 90 ? -1.903 -15.594 9.014 1.00 84.25 90 ALA A O 1
ATOM 691 N N . ALA A 1 91 ? -3.468 -14.568 10.231 1.00 83.25 91 ALA A N 1
ATOM 692 C CA . ALA A 1 91 ? -3.723 -13.538 9.220 1.00 83.25 91 ALA A CA 1
ATOM 693 C C . ALA A 1 91 ? -2.480 -12.667 8.938 1.00 83.25 91 ALA A C 1
ATOM 695 O O . ALA A 1 91 ? -2.315 -12.182 7.824 1.00 83.25 91 ALA A O 1
ATOM 696 N N . MET A 1 92 ? -1.562 -12.526 9.908 1.00 88.88 92 MET A N 1
ATOM 697 C CA . MET A 1 92 ? -0.279 -11.846 9.687 1.00 88.88 92 MET A CA 1
ATOM 698 C C . MET A 1 92 ? 0.631 -12.600 8.711 1.00 88.88 92 MET A C 1
ATOM 700 O O . MET A 1 92 ? 1.359 -11.960 7.956 1.00 88.88 92 MET A O 1
ATOM 704 N N . LEU A 1 93 ? 0.574 -13.938 8.683 1.00 90.75 93 LEU A N 1
ATOM 705 C CA . LEU A 1 93 ? 1.341 -14.739 7.721 1.00 90.75 93 LEU A CA 1
ATOM 706 C C . LEU A 1 93 ? 0.878 -14.456 6.291 1.00 90.75 93 LEU A C 1
ATOM 708 O O . LEU A 1 93 ? 1.712 -14.335 5.401 1.00 90.75 93 LEU A O 1
ATOM 712 N N . GLY A 1 94 ? -0.427 -14.252 6.085 1.00 89.44 94 GLY A N 1
ATOM 713 C CA . GLY A 1 94 ? -0.979 -13.862 4.784 1.00 89.44 94 GLY A CA 1
ATOM 714 C C . GLY A 1 94 ? -0.449 -12.522 4.264 1.00 89.44 94 GLY A C 1
ATOM 715 O O . GLY A 1 94 ? -0.460 -12.292 3.059 1.00 89.44 94 GLY A O 1
ATOM 716 N N . PHE A 1 95 ? 0.034 -11.640 5.143 1.00 91.94 95 PHE A N 1
ATOM 717 C CA . PHE A 1 95 ? 0.695 -10.392 4.752 1.00 91.94 95 PHE A CA 1
ATOM 718 C C . PHE A 1 95 ? 2.211 -10.574 4.587 1.00 91.94 95 PHE A C 1
ATOM 720 O O . PHE A 1 95 ? 2.798 -10.100 3.618 1.00 91.94 95 PHE A O 1
ATOM 727 N N . ALA A 1 96 ? 2.852 -11.287 5.516 1.00 94.25 96 ALA A N 1
ATOM 728 C CA . ALA A 1 96 ? 4.301 -11.476 5.522 1.00 94.25 96 ALA A CA 1
ATOM 729 C C . ALA A 1 96 ? 4.802 -12.340 4.352 1.00 94.25 96 ALA A C 1
ATOM 731 O O . ALA A 1 96 ? 5.855 -12.057 3.789 1.00 94.25 96 ALA A O 1
ATOM 732 N N . LEU A 1 97 ? 4.051 -13.375 3.969 1.00 94.75 97 LEU A N 1
ATOM 733 C CA . LEU A 1 97 ? 4.449 -14.331 2.935 1.00 94.75 97 LEU A CA 1
ATOM 734 C C . LEU A 1 97 ? 4.554 -13.716 1.524 1.00 94.75 97 LEU A C 1
ATOM 736 O O . LEU A 1 97 ? 5.612 -13.868 0.914 1.00 94.75 97 LEU A O 1
ATOM 740 N N . PRO A 1 98 ? 3.552 -12.977 0.998 1.00 93.81 98 PRO A N 1
ATOM 741 C CA . PRO A 1 98 ? 3.697 -12.302 -0.295 1.00 93.81 98 PRO A CA 1
ATOM 742 C C . PRO A 1 98 ? 4.791 -11.227 -0.274 1.00 93.81 98 PRO A C 1
ATOM 744 O O . PRO A 1 98 ? 5.481 -11.044 -1.274 1.00 93.81 98 PRO A O 1
ATOM 747 N N . LEU A 1 99 ? 4.995 -10.551 0.863 1.00 96.00 99 LEU A N 1
ATOM 748 C CA . LEU A 1 99 ? 6.069 -9.570 1.018 1.00 96.00 99 LEU A CA 1
ATOM 749 C C . LEU A 1 99 ? 7.455 -10.222 0.935 1.00 96.00 99 LEU A C 1
ATOM 751 O O . LEU A 1 99 ? 8.311 -9.758 0.183 1.00 96.00 99 LEU A O 1
ATOM 755 N N . ALA A 1 100 ? 7.658 -11.326 1.656 1.00 96.88 100 ALA A N 1
ATOM 756 C CA . ALA A 1 100 ? 8.899 -12.089 1.611 1.00 96.88 100 ALA A CA 1
ATOM 757 C C . ALA A 1 100 ? 9.165 -12.652 0.207 1.00 96.88 100 ALA A C 1
ATOM 759 O O . ALA A 1 100 ? 10.283 -12.545 -0.292 1.00 96.88 100 ALA A O 1
ATOM 760 N N . ALA A 1 101 ? 8.137 -13.190 -0.458 1.00 96.31 101 ALA A N 1
ATOM 761 C CA . ALA A 1 101 ? 8.249 -13.684 -1.828 1.00 96.31 101 ALA A CA 1
ATOM 762 C C . ALA A 1 101 ? 8.675 -12.577 -2.807 1.00 96.31 101 ALA A C 1
ATOM 764 O O . ALA A 1 101 ? 9.585 -12.794 -3.609 1.00 96.31 101 ALA A O 1
ATOM 765 N N . LEU A 1 102 ? 8.081 -11.379 -2.708 1.00 97.06 102 LEU A N 1
ATOM 766 C CA . LEU A 1 102 ? 8.480 -10.238 -3.531 1.00 97.06 102 LEU A CA 1
ATOM 767 C C . LEU A 1 102 ? 9.937 -9.844 -3.278 1.00 97.06 102 LEU A C 1
ATOM 769 O O . LEU A 1 102 ? 10.680 -9.646 -4.232 1.00 97.06 102 LEU A O 1
ATOM 773 N N . TRP A 1 103 ? 10.356 -9.725 -2.017 1.00 97.44 103 TRP A N 1
ATOM 774 C CA . TRP A 1 103 ? 11.728 -9.338 -1.687 1.00 97.44 103 TRP A CA 1
ATOM 775 C C . TRP A 1 103 ? 12.763 -10.358 -2.153 1.00 97.44 103 TRP A C 1
ATOM 777 O O . TRP A 1 103 ? 13.800 -9.962 -2.679 1.00 97.44 103 TRP A O 1
ATOM 787 N N . LEU A 1 104 ? 12.473 -11.655 -2.032 1.00 97.81 104 LEU A N 1
ATOM 788 C CA . LEU A 1 104 ? 13.340 -12.707 -2.565 1.00 97.81 104 LEU A CA 1
ATOM 789 C C . LEU A 1 104 ? 13.439 -12.630 -4.092 1.00 97.81 104 LEU A C 1
ATOM 791 O O . LEU A 1 104 ? 14.543 -12.667 -4.633 1.00 97.81 104 LEU A O 1
ATOM 795 N N . ALA A 1 105 ? 12.310 -12.465 -4.787 1.00 96.50 105 ALA A N 1
ATOM 796 C CA . ALA A 1 105 ? 12.293 -12.327 -6.241 1.00 96.50 105 ALA A CA 1
ATOM 797 C C . ALA A 1 105 ? 13.032 -11.058 -6.702 1.00 96.50 105 ALA A C 1
ATOM 799 O O . ALA A 1 105 ? 13.851 -11.116 -7.616 1.00 96.50 105 ALA A O 1
ATOM 800 N N . ALA A 1 106 ? 12.813 -9.928 -6.027 1.00 96.38 106 ALA A N 1
ATOM 801 C CA . ALA A 1 106 ? 13.503 -8.672 -6.288 1.00 96.38 106 ALA A CA 1
ATOM 802 C C . ALA A 1 106 ? 15.018 -8.796 -6.079 1.00 96.38 106 ALA A C 1
ATOM 804 O O . ALA A 1 106 ? 15.788 -8.402 -6.956 1.00 96.38 106 ALA A O 1
ATOM 805 N N . LEU A 1 107 ? 15.457 -9.400 -4.972 1.00 97.12 107 LEU A N 1
ATOM 806 C CA . LEU A 1 107 ? 16.872 -9.653 -4.708 1.00 97.12 107 LEU A CA 1
ATOM 807 C C . LEU A 1 107 ? 17.486 -10.562 -5.781 1.00 97.12 107 LEU A C 1
ATOM 809 O O . LEU A 1 107 ? 18.564 -10.264 -6.289 1.00 97.12 107 LEU A O 1
ATOM 813 N N . ALA A 1 108 ? 16.785 -11.624 -6.185 1.00 97.12 108 ALA A N 1
ATOM 814 C CA . ALA A 1 108 ? 17.237 -12.496 -7.263 1.00 97.12 108 ALA A CA 1
ATOM 815 C C . ALA A 1 108 ? 17.369 -11.738 -8.594 1.00 97.12 108 ALA A C 1
ATOM 817 O O . ALA A 1 108 ? 18.375 -11.894 -9.285 1.00 97.12 108 ALA A O 1
ATOM 818 N N . THR A 1 109 ? 16.402 -10.886 -8.955 1.00 95.38 109 THR A N 1
ATOM 819 C CA . THR A 1 109 ? 16.508 -10.050 -10.166 1.00 95.38 109 THR A CA 1
ATOM 820 C C . THR A 1 109 ? 17.642 -9.032 -10.082 1.00 95.38 109 THR A C 1
ATOM 822 O O . THR A 1 109 ? 18.347 -8.816 -11.061 1.00 95.38 109 THR A O 1
ATOM 825 N N . TRP A 1 110 ? 17.872 -8.452 -8.904 1.00 94.88 110 TRP A N 1
ATOM 826 C CA . TRP A 1 110 ? 18.935 -7.480 -8.669 1.00 94.88 110 TRP A CA 1
ATOM 827 C C . TRP A 1 110 ? 20.331 -8.079 -8.831 1.00 94.88 110 TRP A C 1
ATOM 829 O O . TRP A 1 110 ? 21.212 -7.478 -9.442 1.00 94.88 110 TRP A O 1
ATOM 839 N N . LEU A 1 111 ? 20.542 -9.270 -8.266 1.00 95.88 111 LEU A N 1
ATOM 840 C CA . LEU A 1 111 ? 21.833 -9.952 -8.300 1.00 95.88 111 LEU A CA 1
ATOM 841 C C . LEU A 1 111 ? 22.183 -10.452 -9.706 1.00 95.88 111 LEU A C 1
ATOM 843 O O . LEU A 1 111 ? 23.357 -10.422 -10.070 1.00 95.88 111 LEU A O 1
ATOM 847 N N . GLN A 1 112 ? 21.176 -10.856 -10.487 1.00 95.75 112 GLN A N 1
ATOM 848 C CA . GLN A 1 112 ? 21.341 -11.295 -11.877 1.00 95.75 112 GLN A CA 1
ATOM 849 C C . GLN A 1 112 ? 21.570 -10.135 -12.857 1.00 95.75 112 GLN A C 1
ATOM 851 O O . GLN A 1 112 ? 22.143 -10.353 -13.921 1.00 95.75 112 GLN A O 1
ATOM 856 N N . ALA A 1 113 ? 21.157 -8.913 -12.512 1.00 94.88 113 ALA A N 1
ATOM 857 C CA . ALA A 1 113 ? 21.371 -7.742 -13.351 1.00 94.88 113 ALA A CA 1
ATOM 858 C C . ALA A 1 113 ? 22.846 -7.311 -13.372 1.00 94.88 113 ALA A C 1
ATOM 860 O O . ALA A 1 113 ? 23.541 -7.314 -12.340 1.00 94.88 113 ALA A O 1
ATOM 861 N N . ALA A 1 114 ? 23.307 -6.874 -14.547 1.00 94.62 114 ALA A N 1
ATOM 862 C CA . ALA A 1 114 ? 24.640 -6.311 -14.708 1.00 94.62 114 ALA A CA 1
ATOM 863 C C . ALA A 1 114 ? 24.793 -5.050 -13.831 1.00 94.62 114 ALA A C 1
ATOM 865 O O . ALA A 1 114 ? 23.822 -4.309 -13.650 1.00 94.62 114 ALA A O 1
ATOM 866 N N . PRO A 1 115 ? 25.995 -4.746 -13.298 1.00 92.81 115 PRO A N 1
ATOM 867 C CA . PRO A 1 115 ? 26.212 -3.573 -12.448 1.00 92.81 115 PRO A CA 1
ATOM 868 C C . PRO A 1 115 ? 25.601 -2.247 -12.950 1.00 92.81 115 PRO A C 1
ATOM 870 O O . PRO A 1 115 ? 24.999 -1.562 -12.121 1.00 92.81 115 PRO A O 1
ATOM 873 N N . PRO A 1 116 ? 25.676 -1.879 -14.251 1.00 93.88 116 PRO A N 1
ATOM 874 C CA . PRO A 1 116 ? 25.067 -0.636 -14.736 1.00 93.88 116 PRO A CA 1
ATOM 875 C C . PRO A 1 116 ? 23.529 -0.655 -14.773 1.00 93.88 116 PRO A C 1
ATOM 877 O O . PRO A 1 116 ? 22.911 0.402 -14.702 1.00 93.88 116 PRO A O 1
ATOM 880 N N . GLU A 1 117 ? 22.895 -1.827 -14.847 1.00 92.31 117 GLU A N 1
ATOM 881 C CA . GLU A 1 117 ? 21.433 -1.974 -14.962 1.00 92.31 117 GLU A CA 1
ATOM 882 C C . GLU A 1 117 ? 20.728 -2.014 -13.605 1.00 92.31 117 GLU A C 1
ATOM 884 O O . GLU A 1 117 ? 19.527 -1.764 -13.507 1.00 92.31 117 GLU A O 1
ATOM 889 N N . ARG A 1 118 ? 21.478 -2.287 -12.534 1.00 93.44 118 ARG A N 1
ATOM 890 C CA . ARG A 1 118 ? 20.943 -2.384 -11.174 1.00 93.44 118 ARG A CA 1
ATOM 891 C C . ARG A 1 118 ? 20.222 -1.105 -10.760 1.00 93.44 118 ARG A C 1
ATOM 893 O O . ARG A 1 118 ? 19.036 -1.139 -10.463 1.00 93.44 118 ARG A O 1
ATOM 900 N N . MET A 1 119 ? 20.898 0.042 -10.773 1.00 93.75 119 MET A N 1
ATOM 901 C CA . MET A 1 119 ? 20.288 1.285 -10.286 1.00 93.75 119 MET A CA 1
ATOM 902 C C . MET A 1 119 ? 19.018 1.695 -11.063 1.00 93.75 119 MET A C 1
ATOM 904 O O . MET A 1 119 ? 18.025 2.018 -10.406 1.00 93.75 119 MET A O 1
ATOM 908 N N . PRO A 1 120 ? 18.982 1.604 -12.408 1.00 93.88 120 PRO A N 1
ATOM 909 C CA . PRO A 1 120 ? 17.748 1.763 -13.179 1.00 93.88 120 PRO A CA 1
ATOM 910 C C . PRO A 1 120 ? 16.599 0.854 -12.721 1.00 93.88 120 PRO A C 1
ATOM 912 O O . PRO A 1 120 ? 15.481 1.332 -12.560 1.00 93.88 120 PRO A O 1
ATOM 915 N N . LEU A 1 121 ? 16.859 -0.426 -12.423 1.00 93.06 121 LEU A N 1
ATOM 916 C CA . LEU A 1 121 ? 15.828 -1.352 -11.928 1.00 93.06 121 LEU A CA 1
ATOM 917 C C . LEU A 1 121 ? 15.288 -0.980 -10.537 1.00 93.06 121 LEU A C 1
ATOM 919 O O . LEU A 1 121 ? 14.148 -1.329 -10.222 1.00 93.06 121 LEU A O 1
ATOM 923 N N . LEU A 1 122 ? 16.091 -0.319 -9.691 1.00 94.38 122 LEU A N 1
ATOM 924 C CA . LEU A 1 122 ? 15.649 0.136 -8.365 1.00 94.38 122 LEU A CA 1
ATOM 925 C C . LEU A 1 122 ? 14.825 1.409 -8.455 1.00 94.38 122 LEU A C 1
ATOM 927 O O . LEU A 1 122 ? 13.814 1.537 -7.774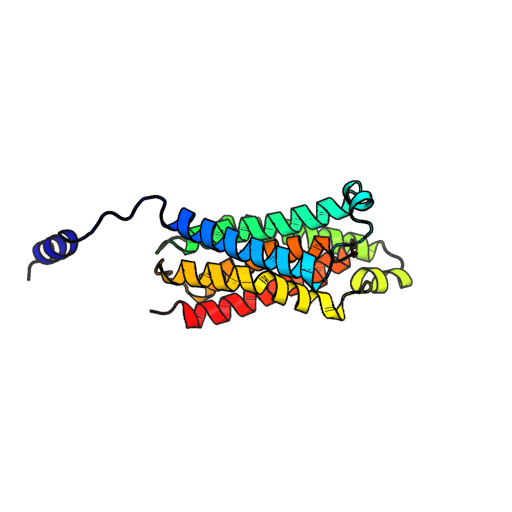 1.00 94.38 122 LEU A O 1
ATOM 931 N N . LEU A 1 123 ? 15.338 2.388 -9.198 1.00 93.38 123 LEU A N 1
ATOM 932 C CA . LEU A 1 123 ? 14.831 3.753 -9.191 1.00 93.38 123 LEU A CA 1
ATOM 933 C C . LEU A 1 123 ? 13.688 3.932 -10.182 1.00 93.38 123 LEU A C 1
ATOM 935 O O . LEU A 1 123 ? 12.779 4.706 -9.898 1.00 93.38 123 LEU A O 1
ATOM 939 N N . GLY A 1 124 ? 13.717 3.245 -11.324 1.00 92.12 124 GLY A N 1
ATOM 940 C CA . GLY A 1 124 ? 12.828 3.563 -12.438 1.00 92.12 124 GLY A CA 1
ATOM 941 C C . GLY A 1 124 ? 12.816 5.067 -12.751 1.00 92.12 124 GLY A C 1
ATOM 942 O O . GLY A 1 124 ? 13.728 5.817 -12.382 1.00 92.12 124 GLY A O 1
ATOM 943 N N . ASP A 1 125 ? 11.726 5.524 -13.349 1.00 90.62 125 ASP A N 1
ATOM 944 C CA . ASP A 1 125 ? 11.498 6.930 -13.679 1.00 90.62 125 ASP A CA 1
ATOM 945 C C . ASP A 1 125 ? 10.682 7.659 -12.598 1.00 90.62 125 ASP A C 1
ATOM 947 O O . ASP A 1 125 ? 10.725 8.886 -12.478 1.00 90.62 125 ASP A O 1
ATOM 951 N N . THR A 1 126 ? 9.944 6.916 -11.764 1.00 92.12 126 THR A N 1
ATOM 952 C CA . THR A 1 126 ? 8.906 7.481 -10.875 1.00 92.12 126 THR A CA 1
ATOM 953 C C . THR A 1 126 ? 9.198 7.389 -9.372 1.00 92.12 126 THR A C 1
ATOM 955 O O . THR A 1 126 ? 8.330 7.703 -8.553 1.00 92.12 126 THR A O 1
ATOM 958 N N . TRP A 1 127 ? 10.418 7.020 -8.956 1.00 89.88 127 TRP A N 1
ATOM 959 C CA . TRP A 1 127 ? 10.733 6.805 -7.531 1.00 89.88 127 TRP A CA 1
ATOM 960 C C . TRP A 1 127 ? 10.406 7.992 -6.614 1.00 89.88 127 TRP A C 1
ATOM 962 O O . TRP A 1 127 ? 9.918 7.796 -5.501 1.00 89.88 127 TRP A O 1
ATOM 972 N N . LYS A 1 128 ? 10.635 9.230 -7.078 1.00 91.44 128 LYS A N 1
ATOM 973 C CA . LYS A 1 128 ? 10.459 10.451 -6.268 1.00 91.44 128 LYS A CA 1
ATOM 974 C C . LYS A 1 128 ? 9.005 10.706 -5.874 1.00 91.44 128 LYS A C 1
ATOM 976 O O . LYS A 1 128 ? 8.751 11.290 -4.825 1.00 91.44 128 LYS A O 1
ATOM 981 N N . SER A 1 129 ? 8.056 10.302 -6.716 1.00 93.94 129 SER A N 1
ATOM 982 C CA . SER A 1 129 ? 6.627 10.574 -6.533 1.00 93.94 129 SER A CA 1
ATOM 983 C C . SER 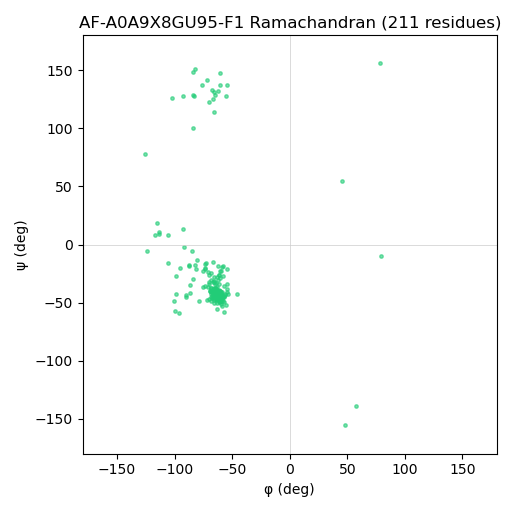A 1 129 ? 5.833 9.349 -6.083 1.00 93.94 129 SER A C 1
ATOM 985 O O . SER A 1 129 ? 4.715 9.508 -5.592 1.00 93.94 129 SER A O 1
ATOM 987 N N . CYS A 1 130 ? 6.394 8.142 -6.207 1.00 94.94 130 CYS A N 1
ATOM 988 C CA . CYS A 1 130 ? 5.690 6.882 -5.968 1.00 94.94 130 CYS A CA 1
ATOM 989 C C . CYS A 1 130 ? 5.119 6.779 -4.544 1.00 94.94 130 CYS A C 1
ATOM 991 O O . CYS A 1 130 ? 3.913 6.606 -4.373 1.00 94.94 130 CYS A O 1
ATOM 993 N N . ILE A 1 131 ? 5.950 6.981 -3.513 1.00 96.62 131 ILE A N 1
ATOM 994 C CA . ILE A 1 131 ? 5.514 6.889 -2.106 1.00 96.62 131 ILE A CA 1
ATOM 995 C C . ILE A 1 131 ? 4.407 7.906 -1.809 1.00 96.62 131 ILE A C 1
ATOM 997 O O . ILE A 1 131 ? 3.387 7.560 -1.214 1.00 96.62 131 ILE A O 1
ATOM 1001 N N . PHE A 1 132 ? 4.588 9.152 -2.252 1.00 97.19 132 PHE A N 1
ATOM 1002 C CA . PHE A 1 132 ? 3.620 10.223 -2.017 1.00 97.19 132 PHE A CA 1
ATOM 1003 C C . PHE A 1 132 ? 2.293 9.969 -2.740 1.00 97.19 132 PHE A C 1
ATOM 1005 O O . PHE A 1 132 ? 1.226 10.206 -2.176 1.00 97.19 132 PHE A O 1
ATOM 1012 N N . SER A 1 133 ? 2.351 9.431 -3.958 1.00 97.00 133 SER A N 1
ATOM 1013 C CA . SER A 1 133 ? 1.159 9.091 -4.737 1.00 97.00 133 SER A CA 1
ATOM 1014 C C . SER A 1 133 ? 0.400 7.925 -4.108 1.00 97.00 133 SER A C 1
ATOM 1016 O O . SER A 1 133 ? -0.816 8.000 -3.968 1.00 97.00 133 SER A O 1
ATOM 1018 N N . ILE A 1 134 ? 1.098 6.886 -3.636 1.00 97.75 134 ILE A N 1
ATOM 1019 C CA . ILE A 1 134 ? 0.468 5.778 -2.902 1.00 97.75 134 ILE A CA 1
ATOM 1020 C C . ILE A 1 134 ? -0.199 6.290 -1.625 1.00 97.75 134 ILE A C 1
ATOM 1022 O O . ILE A 1 134 ? -1.334 5.907 -1.347 1.00 97.75 134 ILE A O 1
ATOM 1026 N N . LEU A 1 135 ? 0.456 7.178 -0.872 1.00 97.94 135 LEU A N 1
ATOM 1027 C CA . LEU A 1 135 ? -0.133 7.789 0.321 1.00 97.94 135 LEU A CA 1
ATOM 1028 C C . LEU A 1 135 ? -1.412 8.562 -0.008 1.00 97.94 135 LEU A C 1
ATOM 1030 O O . LEU A 1 135 ? -2.436 8.347 0.640 1.00 97.94 135 LEU A O 1
ATOM 1034 N N . LEU A 1 136 ? -1.368 9.421 -1.030 1.00 97.81 136 LEU A N 1
ATOM 1035 C CA . LEU A 1 136 ? -2.512 10.227 -1.450 1.00 97.81 136 LEU A CA 1
ATOM 1036 C C . LEU A 1 136 ? -3.678 9.348 -1.916 1.00 97.81 136 LEU A C 1
ATOM 1038 O O . LEU A 1 136 ? -4.810 9.542 -1.481 1.00 97.81 136 LEU A O 1
ATOM 1042 N N . VAL A 1 137 ? -3.398 8.348 -2.754 1.00 97.69 137 VAL A N 1
ATOM 1043 C CA . VAL A 1 137 ? -4.412 7.424 -3.280 1.00 97.69 137 VAL A CA 1
ATOM 1044 C C . VAL A 1 137 ? -4.966 6.521 -2.175 1.00 97.69 137 VAL A C 1
ATOM 1046 O O . VAL A 1 137 ? -6.139 6.169 -2.215 1.00 97.69 137 VAL A O 1
ATOM 1049 N N . SER A 1 138 ? -4.181 6.177 -1.153 1.00 98.12 138 SER A N 1
ATOM 1050 C CA . SER A 1 138 ? -4.643 5.342 -0.031 1.00 98.12 138 SER A CA 1
ATOM 1051 C C . SER A 1 138 ? -5.417 6.129 1.034 1.00 98.12 138 SER A C 1
ATOM 1053 O O . SER A 1 138 ? -6.192 5.542 1.793 1.00 98.12 138 SER A O 1
ATOM 1055 N N . ALA A 1 139 ? -5.239 7.452 1.108 1.00 98.06 139 ALA A N 1
ATOM 1056 C CA . ALA A 1 139 ? -5.814 8.294 2.158 1.00 98.06 139 ALA A CA 1
ATOM 1057 C C . ALA A 1 139 ? -7.353 8.204 2.289 1.00 98.06 139 ALA A C 1
ATOM 1059 O O . ALA A 1 139 ? -7.823 8.074 3.425 1.00 98.06 139 ALA A O 1
ATOM 1060 N N . PRO A 1 140 ? -8.159 8.191 1.203 1.00 97.69 140 PRO A N 1
ATOM 1061 C CA . PRO A 1 140 ? -9.614 8.042 1.311 1.00 97.69 140 PRO A CA 1
ATOM 1062 C C . PRO A 1 140 ? -10.032 6.721 1.968 1.00 97.69 140 PRO A C 1
ATOM 1064 O O . PRO A 1 140 ? -10.940 6.688 2.803 1.00 97.69 140 PRO A O 1
ATOM 1067 N N . MET A 1 141 ? -9.340 5.627 1.637 1.00 96.69 141 MET A N 1
ATOM 1068 C CA . MET A 1 141 ? -9.586 4.308 2.227 1.00 96.69 141 MET A CA 1
ATOM 1069 C C . MET A 1 141 ? -9.173 4.261 3.701 1.00 96.69 141 MET A C 1
ATOM 1071 O O . MET A 1 141 ? -9.902 3.705 4.518 1.00 96.69 141 MET A O 1
ATOM 1075 N N . VAL A 1 142 ? -8.050 4.890 4.071 1.00 97.94 142 VAL A N 1
ATOM 1076 C CA . VAL A 1 142 ? -7.643 5.019 5.482 1.00 97.94 142 VAL A CA 1
ATOM 1077 C C . VAL A 1 142 ? -8.693 5.794 6.279 1.00 97.94 142 VAL A C 1
ATOM 1079 O O . VAL A 1 142 ? -9.121 5.336 7.338 1.00 97.94 142 VAL A O 1
ATOM 1082 N N . ALA A 1 143 ? -9.133 6.949 5.775 1.00 97.50 143 ALA A N 1
ATOM 1083 C CA . ALA A 1 143 ? -10.075 7.820 6.472 1.00 97.50 143 ALA A CA 1
ATOM 1084 C C . ALA A 1 143 ? -11.421 7.125 6.729 1.00 97.50 143 ALA A C 1
ATOM 1086 O O . ALA A 1 143 ? -11.905 7.091 7.862 1.00 97.50 143 ALA A O 1
ATOM 1087 N N . THR A 1 144 ? -11.995 6.520 5.688 1.00 96.19 144 THR A N 1
ATOM 1088 C CA . THR A 1 144 ? -13.274 5.800 5.771 1.00 96.19 144 THR A CA 1
ATOM 1089 C C . THR A 1 144 ? -13.179 4.571 6.679 1.00 96.19 144 THR A C 1
ATOM 1091 O O . THR A 1 144 ? -14.057 4.356 7.516 1.00 96.19 144 THR A O 1
ATOM 1094 N N . ALA A 1 145 ? -12.098 3.790 6.591 1.00 95.38 145 ALA A N 1
ATOM 1095 C CA . ALA A 1 145 ? -11.909 2.607 7.427 1.00 95.38 145 ALA A CA 1
ATOM 1096 C C . ALA A 1 145 ? -11.659 2.949 8.908 1.00 95.38 145 ALA A C 1
ATOM 1098 O O . ALA A 1 145 ? -12.215 2.289 9.787 1.00 95.38 145 ALA A O 1
ATOM 1099 N N . LEU A 1 146 ? -10.881 3.997 9.213 1.00 95.44 146 LEU A N 1
ATOM 1100 C CA . LEU A 1 146 ? -10.710 4.477 10.591 1.00 95.44 146 LEU A CA 1
ATOM 1101 C C . LEU A 1 146 ? -12.030 5.003 11.170 1.00 95.44 146 LEU A C 1
ATOM 1103 O O . LEU A 1 146 ? -12.340 4.717 12.326 1.00 95.44 146 LEU A O 1
ATOM 1107 N N . ALA A 1 147 ? -12.832 5.718 10.374 1.00 94.12 147 ALA A N 1
ATOM 1108 C CA . ALA A 1 147 ? -14.164 6.160 10.785 1.00 94.12 147 ALA A CA 1
ATOM 1109 C C . ALA A 1 147 ? -15.089 4.973 11.104 1.00 94.12 147 ALA A C 1
ATOM 1111 O O . ALA A 1 147 ? -15.792 5.001 12.111 1.00 94.12 147 ALA A O 1
ATOM 1112 N N . ALA A 1 148 ? -15.034 3.896 10.314 1.00 92.69 148 ALA A N 1
ATOM 1113 C CA . ALA A 1 148 ? -15.772 2.670 10.611 1.00 92.69 148 ALA A CA 1
ATOM 1114 C C . ALA A 1 148 ? -15.277 1.998 11.905 1.00 92.69 148 ALA A C 1
ATOM 1116 O O . ALA A 1 148 ? -16.092 1.630 12.754 1.00 92.69 148 ALA A O 1
ATOM 1117 N N . LEU A 1 149 ? -13.957 1.880 12.104 1.00 91.38 149 LEU A N 1
ATOM 1118 C CA . LEU A 1 149 ? -13.377 1.283 13.316 1.00 91.38 149 LEU A CA 1
ATOM 1119 C C . LEU A 1 149 ? -13.712 2.044 14.598 1.00 91.38 149 LEU A C 1
ATOM 1121 O O . LEU A 1 149 ? -13.852 1.414 15.646 1.00 91.38 149 LEU A O 1
ATOM 1125 N N . ARG A 1 150 ? -13.904 3.365 14.530 1.00 89.88 150 ARG A N 1
ATOM 1126 C CA . ARG A 1 150 ? -14.396 4.149 15.672 1.00 89.88 150 ARG A CA 1
ATOM 1127 C C . ARG A 1 150 ? -15.753 3.683 16.184 1.00 89.88 150 ARG A 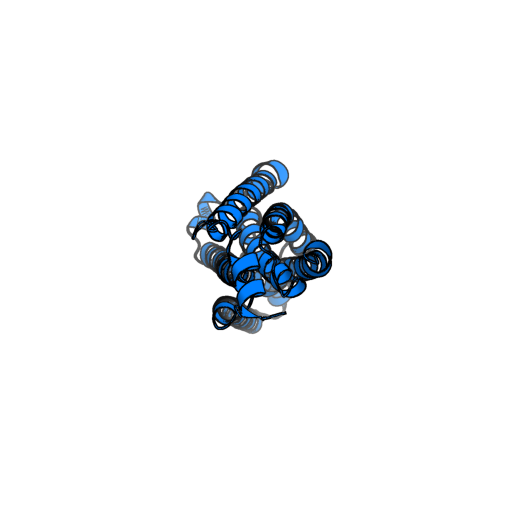C 1
ATOM 1129 O O . ARG A 1 150 ? -16.077 3.990 17.311 1.00 89.88 150 ARG A O 1
ATOM 1136 N N . THR A 1 151 ? -16.541 2.941 15.411 1.00 86.94 151 THR A N 1
ATOM 1137 C CA . THR A 1 151 ? -17.833 2.402 15.878 1.00 86.94 151 THR A CA 1
ATOM 1138 C C . THR A 1 151 ? -17.727 0.997 16.482 1.00 86.94 151 THR A C 1
ATOM 1140 O O . THR A 1 151 ? -18.726 0.444 16.928 1.00 86.94 151 THR A O 1
ATOM 1143 N N . LEU A 1 152 ? -16.528 0.398 16.489 1.00 83.69 152 LEU A N 1
ATOM 1144 C CA . LEU A 1 152 ? -16.308 -1.032 16.755 1.00 83.69 152 LEU A CA 1
ATOM 1145 C C . LEU A 1 152 ? -15.471 -1.311 18.019 1.00 83.69 152 LEU A C 1
ATOM 1147 O O . LEU A 1 152 ? -15.107 -2.455 18.268 1.00 83.69 152 LEU A O 1
ATOM 1151 N N . ALA A 1 153 ? -15.172 -0.281 18.817 1.00 83.06 153 ALA A N 1
ATOM 1152 C CA . ALA A 1 153 ? -14.443 -0.370 20.090 1.00 83.06 153 ALA A CA 1
ATOM 1153 C C . ALA A 1 153 ? -13.174 -1.268 20.077 1.00 83.06 153 ALA A C 1
ATOM 1155 O O . ALA A 1 153 ? -13.044 -2.181 20.898 1.00 83.06 153 ALA A O 1
ATOM 1156 N N . PRO A 1 154 ? -12.207 -1.044 19.159 1.00 85.38 154 PRO A N 1
ATOM 1157 C CA . PRO A 1 154 ? -10.998 -1.863 19.085 1.00 85.38 154 PRO A CA 1
ATOM 1158 C C . PRO A 1 154 ? -10.122 -1.688 20.336 1.00 85.38 154 PRO A C 1
ATOM 1160 O O . PRO A 1 154 ? -9.767 -0.575 20.713 1.00 85.38 154 PRO A O 1
ATOM 1163 N N . THR A 1 155 ? -9.680 -2.795 20.941 1.00 88.88 155 THR A N 1
ATOM 1164 C CA . THR A 1 155 ? -8.884 -2.768 22.188 1.00 88.88 155 THR A CA 1
ATOM 1165 C C . THR A 1 155 ? -7.397 -2.465 21.975 1.00 88.88 155 THR A C 1
ATOM 1167 O O . THR A 1 155 ? -6.667 -2.196 22.926 1.00 88.88 155 THR A O 1
ATOM 1170 N N . ARG A 1 156 ? -6.917 -2.520 20.725 1.00 91.50 156 ARG A N 1
ATOM 1171 C CA . ARG A 1 156 ? -5.525 -2.229 20.341 1.00 91.50 156 ARG A CA 1
ATOM 1172 C C . ARG A 1 156 ? -5.496 -1.159 19.244 1.00 91.50 156 ARG A C 1
ATOM 1174 O O . ARG A 1 156 ? -5.301 -1.504 18.078 1.00 91.50 156 ARG A O 1
ATOM 1181 N N . PRO A 1 157 ? -5.672 0.129 19.586 1.00 93.12 157 PRO A N 1
ATOM 1182 C CA . PRO A 1 157 ? -5.942 1.193 18.615 1.00 93.12 157 PRO A CA 1
ATOM 1183 C C . PRO A 1 157 ? -4.818 1.382 17.584 1.00 93.12 157 PRO A C 1
ATOM 1185 O O . PRO A 1 157 ? -5.086 1.490 16.390 1.00 93.12 157 PRO A O 1
ATOM 1188 N N . ALA A 1 158 ? -3.551 1.337 18.013 1.00 96.00 158 ALA A N 1
ATOM 1189 C CA . ALA A 1 158 ? -2.405 1.457 17.106 1.00 96.00 158 ALA A CA 1
ATOM 1190 C C . ALA A 1 158 ? -2.317 0.287 16.112 1.00 96.00 158 ALA A C 1
ATOM 1192 O O . ALA A 1 158 ? -2.086 0.482 14.923 1.00 96.00 158 ALA A O 1
ATOM 1193 N N . LEU A 1 159 ? -2.538 -0.938 16.595 1.00 95.00 159 LEU A N 1
ATOM 1194 C CA . LEU A 1 159 ? -2.442 -2.153 15.786 1.00 95.00 159 LEU A CA 1
ATOM 1195 C C . LEU A 1 159 ? -3.638 -2.286 14.825 1.00 95.00 159 LEU A C 1
ATOM 1197 O O . LEU A 1 159 ? -3.466 -2.714 13.688 1.00 95.00 159 LEU A O 1
ATOM 1201 N N . ALA A 1 160 ? -4.832 -1.859 15.246 1.00 94.94 160 ALA A N 1
ATOM 1202 C CA . ALA A 1 160 ? -5.999 -1.748 14.373 1.00 94.94 160 ALA A CA 1
ATOM 1203 C C . ALA A 1 160 ? -5.786 -0.683 13.281 1.00 94.94 160 ALA A C 1
ATOM 1205 O O . ALA A 1 160 ? -6.084 -0.931 12.115 1.00 94.94 160 ALA A O 1
ATOM 1206 N N . GLY A 1 161 ? -5.186 0.461 13.631 1.00 97.00 161 GLY A N 1
ATOM 1207 C CA . GLY A 1 161 ? -4.765 1.473 12.661 1.00 97.00 161 GLY A CA 1
ATOM 1208 C C . GLY A 1 161 ? -3.720 0.956 11.668 1.00 97.00 161 GLY A C 1
ATOM 1209 O O . GLY A 1 161 ? -3.852 1.178 10.468 1.00 97.00 161 GLY A O 1
ATOM 1210 N N . ALA A 1 162 ? -2.722 0.202 12.135 1.00 97.62 162 ALA A N 1
ATOM 1211 C CA . ALA A 1 162 ? -1.723 -0.432 11.272 1.00 97.62 162 ALA A CA 1
ATOM 1212 C C . ALA A 1 162 ? -2.369 -1.400 10.266 1.00 97.62 162 ALA A C 1
ATOM 1214 O O . ALA A 1 162 ? -2.018 -1.396 9.088 1.00 97.62 162 ALA A O 1
ATOM 1215 N N . ALA A 1 163 ? -3.345 -2.195 10.714 1.00 96.56 163 ALA A N 1
ATOM 1216 C CA . ALA A 1 163 ? -4.091 -3.113 9.857 1.00 96.56 163 ALA A CA 1
ATOM 1217 C C . ALA A 1 163 ? -4.906 -2.377 8.783 1.00 96.56 163 ALA A C 1
ATOM 1219 O O . ALA A 1 163 ? -4.878 -2.775 7.616 1.00 96.56 163 ALA A O 1
ATOM 1220 N N . VAL A 1 164 ? -5.547 -1.260 9.151 1.00 97.06 164 VAL A N 1
ATOM 1221 C CA . VAL A 1 164 ? -6.209 -0.370 8.186 1.00 97.06 164 VAL A CA 1
ATOM 1222 C C . VAL A 1 164 ? -5.211 0.166 7.172 1.00 97.06 164 VAL A C 1
ATOM 1224 O O . VAL A 1 164 ? -5.496 0.143 5.981 1.00 97.06 164 VAL A O 1
ATOM 1227 N N . GLY A 1 165 ? -4.034 0.603 7.616 1.00 97.88 165 GLY A N 1
ATOM 1228 C CA . GLY A 1 165 ? -2.998 1.087 6.711 1.00 97.88 165 GLY A CA 1
ATOM 1229 C C . GLY A 1 165 ? -2.459 0.004 5.775 1.00 97.88 165 GLY A C 1
ATOM 1230 O O . GLY A 1 165 ? -2.172 0.300 4.623 1.00 97.88 165 GLY A O 1
ATOM 1231 N N . ALA A 1 166 ? -2.383 -1.254 6.217 1.00 97.75 166 ALA A N 1
ATOM 1232 C CA . ALA A 1 166 ? -1.979 -2.379 5.370 1.00 97.75 166 ALA A CA 1
ATOM 1233 C C . ALA A 1 166 ? -3.026 -2.663 4.284 1.00 97.75 166 ALA A C 1
ATOM 1235 O O . ALA A 1 166 ? -2.694 -2.830 3.111 1.00 97.75 166 ALA A O 1
ATOM 1236 N N . MET A 1 167 ? -4.300 -2.655 4.679 1.00 97.06 167 MET A N 1
ATOM 1237 C CA . MET A 1 167 ? -5.447 -2.835 3.794 1.00 97.06 167 MET A CA 1
ATOM 1238 C C . MET A 1 167 ? -5.552 -1.709 2.758 1.00 97.06 167 MET A C 1
ATOM 1240 O O . MET A 1 167 ? -5.573 -1.962 1.555 1.00 97.06 167 MET A O 1
ATOM 1244 N N . ALA A 1 168 ? -5.599 -0.464 3.237 1.00 97.75 168 ALA A N 1
ATOM 1245 C CA . ALA A 1 168 ? -5.732 0.729 2.416 1.00 97.75 168 ALA A CA 1
ATOM 1246 C C . ALA A 1 168 ? -4.485 0.972 1.565 1.00 97.75 168 ALA A C 1
ATOM 1248 O O . ALA A 1 168 ? -4.620 1.321 0.402 1.00 97.75 168 ALA A O 1
ATOM 1249 N N . GLY A 1 169 ? -3.291 0.731 2.111 1.00 97.75 169 GLY A N 1
ATOM 1250 C CA . GLY A 1 169 ? -2.032 0.829 1.381 1.00 97.75 169 GLY A CA 1
ATOM 1251 C C . GLY A 1 169 ? -1.960 -0.173 0.235 1.00 97.75 169 GLY A C 1
ATOM 1252 O O . GLY A 1 169 ? -1.636 0.215 -0.880 1.00 97.75 169 GLY A O 1
ATOM 1253 N N . GLY A 1 170 ? -2.302 -1.446 0.468 1.00 97.50 170 GLY A N 1
ATOM 1254 C CA . GLY A 1 170 ? -2.317 -2.462 -0.591 1.00 97.50 170 GLY A CA 1
ATOM 1255 C C . GLY A 1 170 ? -3.335 -2.153 -1.692 1.00 97.50 170 GLY A C 1
ATOM 1256 O O . GLY A 1 170 ? -2.996 -2.165 -2.874 1.00 97.50 170 GLY A O 1
ATOM 1257 N N . ALA A 1 171 ? -4.567 -1.799 -1.315 1.00 97.50 171 ALA A N 1
ATOM 1258 C CA . ALA A 1 171 ? -5.612 -1.456 -2.276 1.00 97.50 171 ALA A CA 1
ATOM 1259 C C . ALA A 1 171 ? -5.331 -0.139 -3.023 1.00 97.50 171 ALA A C 1
ATOM 1261 O O . ALA A 1 171 ? -5.442 -0.089 -4.245 1.00 97.50 171 ALA A O 1
ATOM 1262 N N . GLY A 1 172 ? -4.909 0.912 -2.318 1.00 97.50 172 GLY A N 1
ATOM 1263 C CA . GLY A 1 172 ? -4.542 2.196 -2.913 1.00 97.50 172 GLY A CA 1
ATOM 1264 C C . GLY A 1 172 ? -3.327 2.079 -3.830 1.00 97.50 172 GLY A C 1
ATOM 1265 O O . GLY A 1 172 ? -3.319 2.642 -4.922 1.00 97.50 172 GLY A O 1
ATOM 1266 N N . ALA A 1 173 ? -2.336 1.267 -3.461 1.00 97.69 173 ALA A N 1
ATOM 1267 C CA . ALA A 1 173 ? -1.220 0.947 -4.338 1.00 97.69 173 ALA A CA 1
ATOM 1268 C C . ALA A 1 173 ? -1.661 0.151 -5.580 1.00 97.69 173 ALA A C 1
ATOM 1270 O O . ALA A 1 173 ? -1.158 0.418 -6.671 1.00 97.69 173 ALA A O 1
ATOM 1271 N N . ALA A 1 174 ? -2.610 -0.786 -5.458 1.00 97.50 174 ALA A N 1
ATOM 1272 C CA . ALA A 1 174 ? -3.174 -1.496 -6.610 1.00 97.50 174 ALA A CA 1
ATOM 1273 C C . ALA A 1 174 ? -3.905 -0.538 -7.568 1.00 97.50 174 ALA A C 1
ATOM 1275 O O . ALA A 1 174 ? -3.737 -0.636 -8.780 1.00 97.50 174 ALA A O 1
ATOM 1276 N N . VAL A 1 175 ? -4.643 0.440 -7.034 1.00 97.44 175 VAL A N 1
ATOM 1277 C CA . VAL A 1 175 ? -5.266 1.507 -7.834 1.00 97.44 175 VAL A CA 1
ATOM 1278 C C . VAL A 1 175 ? -4.202 2.384 -8.500 1.00 97.44 175 VAL A C 1
ATOM 1280 O O . VAL A 1 175 ? -4.272 2.641 -9.699 1.00 97.44 175 VAL A O 1
ATOM 1283 N N . TYR A 1 176 ? -3.157 2.776 -7.769 1.00 97.00 176 TYR A N 1
ATOM 1284 C CA . TYR A 1 176 ? -2.034 3.536 -8.325 1.00 97.00 176 TYR A CA 1
ATOM 1285 C C . TYR A 1 176 ? -1.251 2.757 -9.400 1.00 97.00 176 TYR A C 1
ATOM 1287 O O . TYR A 1 176 ? -0.692 3.353 -10.321 1.00 97.00 176 TYR A O 1
ATOM 1295 N N . ALA A 1 177 ? -1.236 1.421 -9.346 1.00 95.69 177 ALA A N 1
ATOM 1296 C CA . ALA A 1 177 ? -0.618 0.579 -10.372 1.00 95.69 177 ALA A CA 1
ATOM 1297 C C . ALA A 1 177 ? -1.266 0.718 -11.762 1.00 95.69 177 ALA A C 1
ATOM 1299 O O . ALA A 1 177 ? -0.616 0.378 -12.749 1.00 95.69 177 ALA A O 1
ATOM 1300 N N . LEU A 1 178 ? -2.490 1.252 -11.851 1.00 94.50 178 LEU A N 1
ATOM 1301 C CA . LEU A 1 178 ? -3.154 1.572 -13.120 1.00 94.50 178 LEU A CA 1
ATOM 1302 C C . LEU A 1 178 ? -2.565 2.817 -13.810 1.00 94.50 178 LEU A C 1
ATOM 1304 O O . LEU A 1 178 ? -2.739 3.000 -15.013 1.00 94.50 178 LEU A O 1
ATOM 1308 N N . HIS A 1 179 ? -1.867 3.664 -13.053 1.00 94.44 179 HIS A N 1
ATOM 1309 C CA . HIS A 1 179 ? -1.169 4.847 -13.553 1.00 94.44 179 HIS A CA 1
ATOM 1310 C C . HIS A 1 179 ? 0.336 4.600 -13.713 1.00 94.44 179 HIS A C 1
ATOM 1312 O O . HIS A 1 179 ? 0.917 4.909 -14.747 1.00 94.44 179 HIS A O 1
ATOM 1318 N N . CYS A 1 180 ? 0.983 4.038 -12.690 1.00 93.94 180 CYS A N 1
ATOM 1319 C CA . CYS A 1 180 ? 2.437 3.903 -12.659 1.00 93.94 180 CYS A CA 1
ATOM 1320 C C . CYS A 1 180 ? 2.944 2.862 -13.683 1.00 93.94 180 CYS A C 1
ATOM 1322 O O . CYS A 1 180 ? 2.568 1.682 -13.582 1.00 93.94 180 CYS A O 1
ATOM 1324 N N . PRO A 1 181 ? 3.838 3.255 -14.615 1.00 93.38 181 PRO A N 1
ATOM 1325 C CA . PRO A 1 181 ? 4.290 2.387 -15.699 1.00 93.38 181 PRO A CA 1
ATOM 1326 C C . PRO A 1 181 ? 5.260 1.287 -15.245 1.00 93.38 181 PRO A C 1
ATOM 1328 O O . PRO A 1 181 ? 5.359 0.260 -15.917 1.00 93.38 181 PRO A O 1
ATOM 1331 N N . GLU A 1 182 ? 5.911 1.469 -14.093 1.00 93.31 182 GLU A N 1
ATOM 1332 C CA . GLU A 1 182 ? 6.986 0.614 -13.577 1.00 93.31 182 GLU A CA 1
ATOM 1333 C C . GLU A 1 182 ? 6.540 -0.823 -13.299 1.00 93.31 182 GLU A C 1
ATOM 1335 O O . GLU A 1 182 ? 5.545 -1.057 -12.600 1.00 93.31 182 GLU A O 1
ATOM 1340 N N . LEU A 1 183 ? 7.325 -1.786 -13.786 1.00 93.31 183 LEU A N 1
ATOM 1341 C CA . LEU A 1 183 ? 7.093 -3.225 -13.605 1.00 93.31 183 LEU A CA 1
ATOM 1342 C C . LEU A 1 183 ? 8.281 -3.960 -12.966 1.00 93.31 183 LEU A C 1
ATOM 1344 O O . LEU A 1 183 ? 8.172 -5.148 -12.664 1.00 93.31 183 LEU A O 1
ATOM 1348 N N . ALA A 1 184 ? 9.408 -3.277 -12.745 1.00 94.75 184 ALA A N 1
ATOM 1349 C CA . ALA A 1 184 ? 10.603 -3.891 -12.183 1.00 94.75 184 ALA A CA 1
ATOM 1350 C C . ALA A 1 184 ? 10.361 -4.365 -10.739 1.00 94.75 184 ALA A C 1
ATOM 1352 O O . ALA A 1 184 ? 9.914 -3.604 -9.877 1.00 94.75 184 ALA A O 1
ATOM 1353 N N . LEU A 1 185 ? 10.696 -5.6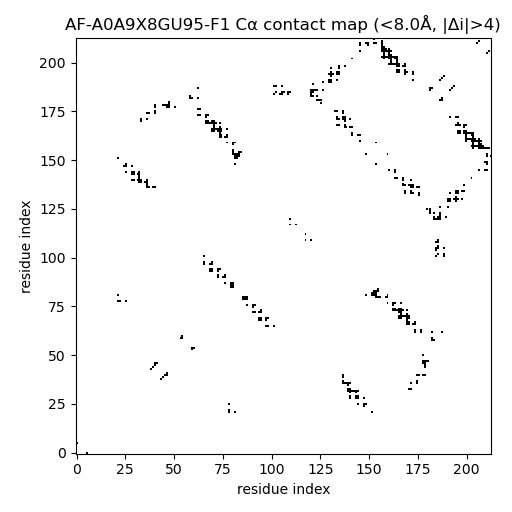26 -10.454 1.00 95.94 185 LEU A N 1
ATOM 1354 C CA . LEU A 1 185 ? 10.531 -6.205 -9.117 1.00 95.94 185 LEU A CA 1
ATOM 1355 C C . LEU A 1 185 ? 11.325 -5.451 -8.031 1.00 95.94 185 LEU A C 1
ATOM 1357 O O . LEU A 1 185 ? 10.745 -5.216 -6.968 1.00 95.94 185 LEU A O 1
ATOM 1361 N N . PRO A 1 186 ? 12.579 -4.999 -8.262 1.00 96.69 186 PRO A N 1
ATOM 1362 C CA . PRO A 1 186 ? 13.298 -4.174 -7.289 1.00 96.69 186 PRO A CA 1
ATOM 1363 C C . PRO A 1 186 ? 12.599 -2.841 -7.000 1.00 96.69 186 PRO A C 1
ATOM 1365 O O . PRO A 1 186 ? 12.500 -2.449 -5.837 1.00 96.69 186 PRO A O 1
ATOM 1368 N N . PHE A 1 187 ? 12.028 -2.189 -8.019 1.00 97.06 187 PHE A N 1
ATOM 1369 C CA . PHE A 1 187 ? 11.238 -0.971 -7.835 1.00 97.06 187 PHE A CA 1
ATOM 1370 C C . PHE A 1 187 ? 10.008 -1.219 -6.948 1.00 97.06 187 PHE A C 1
ATOM 1372 O O . PHE A 1 187 ? 9.765 -0.476 -5.995 1.00 97.06 187 PHE A O 1
ATOM 1379 N N . LEU A 1 188 ? 9.242 -2.285 -7.212 1.00 96.69 188 LEU A N 1
ATOM 1380 C CA . LEU A 1 188 ? 8.089 -2.668 -6.386 1.00 96.69 188 LEU A CA 1
ATOM 1381 C C . LEU A 1 188 ? 8.505 -2.941 -4.931 1.00 96.69 188 LEU A C 1
ATOM 1383 O O . LEU A 1 188 ? 7.877 -2.451 -3.991 1.00 96.69 188 LEU A O 1
ATOM 1387 N N . ALA A 1 189 ? 9.579 -3.710 -4.752 1.00 96.94 189 ALA A N 1
ATOM 1388 C CA . ALA A 1 189 ? 10.092 -4.125 -3.452 1.00 96.94 189 ALA A CA 1
ATOM 1389 C C . ALA A 1 189 ? 10.517 -2.959 -2.551 1.00 96.94 189 ALA A C 1
ATOM 1391 O O . ALA A 1 189 ? 10.451 -3.097 -1.329 1.00 96.94 189 ALA A O 1
ATOM 1392 N N . VAL A 1 190 ? 10.941 -1.837 -3.139 1.00 97.06 190 VAL A N 1
ATOM 1393 C CA . VAL A 1 190 ? 11.394 -0.650 -2.404 1.00 97.06 190 VAL A CA 1
ATOM 1394 C C . VAL A 1 190 ? 10.295 0.406 -2.331 1.00 97.06 190 VAL A C 1
ATOM 1396 O O . VAL A 1 190 ? 9.896 0.802 -1.238 1.00 97.06 190 VAL A O 1
ATOM 1399 N N . TRP A 1 191 ? 9.768 0.857 -3.470 1.00 97.69 191 TRP A N 1
ATOM 1400 C CA . TRP A 1 191 ? 8.916 2.050 -3.524 1.00 97.69 191 TRP A CA 1
ATOM 1401 C C . TRP A 1 191 ? 7.446 1.750 -3.264 1.00 97.69 191 TRP A C 1
ATOM 1403 O O . TRP A 1 191 ? 6.804 2.476 -2.504 1.00 97.69 19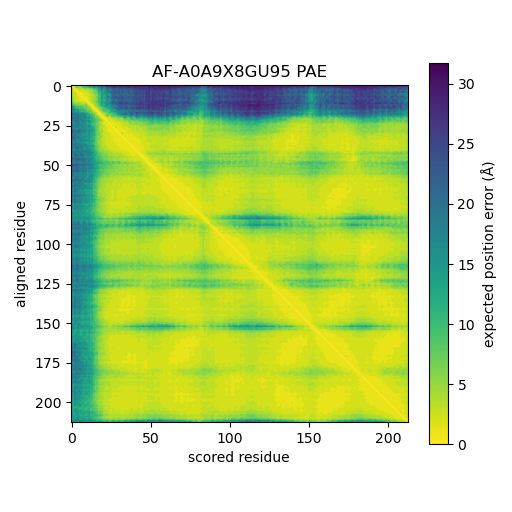1 TRP A O 1
ATOM 1413 N N . TYR A 1 192 ? 6.917 0.659 -3.824 1.00 97.25 192 TYR A N 1
ATOM 1414 C CA . TYR A 1 192 ? 5.541 0.244 -3.538 1.00 97.25 192 TYR A CA 1
ATOM 1415 C C . TYR A 1 192 ? 5.407 -0.232 -2.096 1.00 97.25 192 TYR A C 1
ATOM 1417 O O . TYR A 1 192 ? 4.537 0.239 -1.365 1.00 97.25 192 TYR A O 1
ATOM 1425 N N . VAL A 1 193 ? 6.315 -1.107 -1.659 1.00 97.75 193 VAL A N 1
ATOM 1426 C CA . VAL A 1 193 ? 6.377 -1.539 -0.258 1.00 97.75 193 VAL A CA 1
ATOM 1427 C C . VAL A 1 193 ? 6.628 -0.350 0.667 1.00 97.75 193 VAL A C 1
ATOM 1429 O O . VAL A 1 193 ? 5.970 -0.257 1.697 1.00 97.75 193 VAL A O 1
ATOM 1432 N N . GLY A 1 194 ? 7.505 0.587 0.299 1.00 97.81 194 GLY A N 1
ATOM 1433 C CA . GLY A 1 194 ? 7.745 1.817 1.055 1.00 97.81 194 GLY A CA 1
ATOM 1434 C C . GLY A 1 194 ? 6.487 2.676 1.208 1.00 97.81 194 GLY A C 1
ATOM 1435 O O . GLY A 1 194 ? 6.179 3.118 2.313 1.00 97.81 194 GLY A O 1
ATOM 1436 N N . GLY A 1 195 ? 5.705 2.846 0.137 1.00 97.88 195 GLY A N 1
ATOM 1437 C CA . GLY A 1 195 ? 4.415 3.543 0.170 1.00 97.88 195 GLY A CA 1
ATOM 1438 C C . GLY A 1 195 ? 3.389 2.852 1.070 1.00 97.88 195 GLY A C 1
ATOM 1439 O O . GLY A 1 195 ? 2.748 3.497 1.905 1.00 97.88 195 GLY A O 1
ATOM 1440 N N . VAL A 1 196 ? 3.278 1.525 0.974 1.00 98.25 196 VAL A N 1
ATOM 1441 C CA . VAL A 1 196 ? 2.408 0.727 1.852 1.00 98.25 196 VAL A CA 1
ATOM 1442 C C . VAL A 1 196 ? 2.873 0.817 3.309 1.00 98.25 196 VAL A C 1
ATOM 1444 O O . VAL A 1 196 ? 2.058 1.057 4.197 1.00 98.25 196 VAL A O 1
ATOM 1447 N N . ALA A 1 197 ? 4.174 0.698 3.573 1.00 98.31 197 ALA A N 1
ATOM 1448 C CA . ALA A 1 197 ? 4.755 0.791 4.910 1.00 98.31 197 ALA A CA 1
ATOM 1449 C C . ALA A 1 197 ? 4.543 2.178 5.536 1.00 98.31 197 ALA A C 1
ATOM 1451 O O . ALA A 1 197 ? 4.164 2.272 6.704 1.00 98.31 197 ALA A O 1
ATOM 1452 N N . ALA A 1 198 ? 4.704 3.252 4.760 1.00 98.38 198 ALA A N 1
ATOM 1453 C CA . ALA A 1 198 ? 4.389 4.608 5.199 1.00 98.38 198 ALA A CA 1
ATOM 1454 C C . ALA A 1 198 ? 2.896 4.748 5.539 1.00 98.38 198 ALA A C 1
ATOM 1456 O O . ALA A 1 198 ? 2.545 5.291 6.588 1.00 98.38 198 ALA A O 1
ATOM 1457 N N . THR A 1 199 ? 2.017 4.186 4.704 1.00 98.56 199 THR A N 1
ATOM 1458 C CA . THR A 1 199 ? 0.567 4.168 4.952 1.00 98.56 199 THR A CA 1
ATOM 1459 C C . THR A 1 199 ? 0.233 3.413 6.242 1.00 98.56 199 THR A C 1
ATOM 1461 O O . THR A 1 199 ? -0.571 3.896 7.042 1.00 98.56 199 THR A O 1
ATOM 1464 N N . ILE A 1 200 ? 0.882 2.269 6.496 1.00 98.50 200 ILE A N 1
ATOM 1465 C CA . ILE A 1 200 ? 0.774 1.500 7.747 1.00 98.50 200 ILE A CA 1
ATOM 1466 C C . ILE A 1 200 ? 1.205 2.347 8.943 1.00 98.50 200 ILE A C 1
ATOM 1468 O O . ILE A 1 200 ? 0.451 2.449 9.908 1.00 98.50 200 ILE A O 1
ATOM 1472 N N . ALA A 1 201 ? 2.382 2.971 8.886 1.00 98.44 201 ALA A N 1
ATOM 1473 C CA . ALA A 1 201 ? 2.928 3.755 9.990 1.00 98.44 201 ALA A CA 1
ATOM 1474 C C . ALA A 1 201 ? 2.036 4.957 10.339 1.00 98.44 201 ALA A C 1
ATOM 1476 O O . ALA A 1 201 ? 1.696 5.166 11.507 1.00 98.44 201 ALA A O 1
ATOM 1477 N N . ILE A 1 202 ? 1.593 5.708 9.326 1.00 98.44 202 ILE A N 1
ATOM 1478 C CA . ILE A 1 202 ? 0.696 6.856 9.505 1.00 98.44 202 ILE A CA 1
ATOM 1479 C C . ILE A 1 202 ? -0.649 6.394 10.061 1.00 98.44 202 ILE A C 1
ATOM 1481 O O . ILE A 1 202 ? -1.131 6.948 11.048 1.00 98.44 202 ILE A O 1
ATOM 1485 N N . SER A 1 203 ? -1.238 5.341 9.492 1.00 97.88 203 SER A N 1
ATOM 1486 C CA . SER A 1 203 ? -2.526 4.818 9.958 1.00 97.88 203 SER A CA 1
ATOM 1487 C C . SER A 1 203 ? -2.434 4.237 11.368 1.00 97.88 203 SER A C 1
ATOM 1489 O O . SER A 1 203 ? -3.384 4.362 12.134 1.00 97.88 203 SER A O 1
ATOM 1491 N N . ALA A 1 204 ? -1.295 3.658 11.757 1.00 98.00 204 ALA A N 1
ATOM 1492 C CA . ALA A 1 204 ? -1.041 3.201 13.120 1.00 98.00 204 ALA A CA 1
ATOM 1493 C C . ALA A 1 204 ? -0.976 4.372 14.108 1.00 98.00 204 ALA A C 1
ATOM 1495 O O . ALA A 1 204 ? -1.610 4.320 15.162 1.00 98.00 204 ALA A O 1
ATOM 1496 N N . ALA A 1 205 ? -0.262 5.447 13.759 1.00 98.00 205 ALA A N 1
ATOM 1497 C CA . ALA A 1 205 ? -0.176 6.654 14.578 1.00 98.00 205 ALA A CA 1
ATOM 1498 C C . ALA A 1 205 ? -1.538 7.359 14.706 1.00 98.00 205 ALA A C 1
ATOM 1500 O O . ALA A 1 205 ? -1.931 7.758 15.805 1.00 98.00 205 ALA A O 1
ATOM 1501 N N . LEU A 1 206 ? -2.285 7.461 13.602 1.00 97.31 206 LEU A N 1
ATOM 1502 C CA . LEU A 1 206 ? -3.651 7.978 13.593 1.00 97.31 206 LEU A CA 1
ATOM 1503 C C . LEU A 1 206 ? -4.572 7.084 14.419 1.00 97.31 206 LEU A C 1
ATOM 1505 O O . LEU A 1 206 ? -5.242 7.581 15.314 1.00 97.31 206 LEU A O 1
ATOM 1509 N N . GLY A 1 207 ? -4.561 5.769 14.201 1.00 96.25 207 GLY A N 1
ATOM 1510 C CA . GLY A 1 207 ? -5.354 4.812 14.970 1.00 96.25 207 GLY A CA 1
ATOM 1511 C C . GLY A 1 207 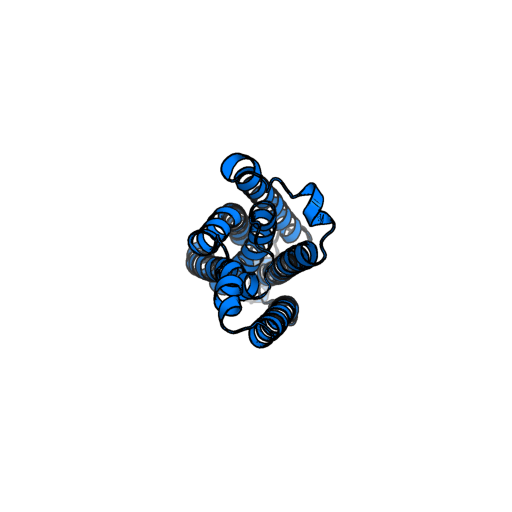? -5.070 4.909 16.465 1.00 96.25 207 GLY A C 1
ATOM 1512 O O . GLY A 1 207 ? -5.998 5.000 17.262 1.00 96.25 207 GLY A O 1
ATOM 1513 N N . ALA A 1 208 ? -3.795 5.019 16.848 1.00 95.62 208 ALA A N 1
ATOM 1514 C CA . ALA A 1 208 ? -3.375 5.193 18.232 1.00 95.62 208 ALA A CA 1
ATOM 1515 C C . ALA A 1 208 ? -3.967 6.436 18.901 1.00 95.62 208 ALA A C 1
ATOM 1517 O O . ALA A 1 208 ? -4.083 6.416 20.117 1.00 95.62 208 ALA A O 1
ATOM 1518 N N . ARG A 1 209 ? -4.309 7.498 18.161 1.00 93.81 209 ARG A N 1
ATOM 1519 C CA . ARG A 1 209 ? -4.899 8.735 18.706 1.00 93.81 209 ARG A CA 1
ATOM 1520 C C . ARG A 1 209 ? -6.416 8.783 18.541 1.00 93.81 209 ARG A C 1
ATOM 1522 O O . ARG A 1 209 ? -7.119 9.187 19.453 1.00 93.81 209 ARG A O 1
ATOM 1529 N N . LEU A 1 210 ? -6.906 8.373 17.375 1.00 93.44 210 LEU A N 1
ATOM 1530 C CA . LEU A 1 210 ? -8.285 8.544 16.927 1.00 93.44 210 LEU A CA 1
ATOM 1531 C C . LEU A 1 210 ? -9.227 7.415 17.361 1.00 93.44 210 LEU A C 1
ATOM 1533 O O . LEU A 1 210 ? -10.436 7.614 17.270 1.00 93.44 210 LEU A O 1
ATOM 1537 N N . LEU A 1 211 ? -8.697 6.251 17.757 1.00 91.38 211 LEU A N 1
ATOM 1538 C CA . LEU A 1 211 ? -9.470 5.083 18.210 1.00 91.38 211 LEU A CA 1
ATOM 1539 C C . LEU A 1 211 ? -9.395 4.870 19.733 1.00 91.38 211 LEU A C 1
ATOM 1541 O O . LEU A 1 211 ? -9.811 3.820 20.219 1.00 91.38 211 LEU A O 1
ATOM 1545 N N . ARG A 1 212 ? -8.818 5.821 20.479 1.00 86.00 212 ARG A N 1
ATOM 1546 C CA . ARG A 1 212 ? -8.892 5.825 21.945 1.00 86.00 212 ARG A CA 1
ATOM 1547 C C . ARG A 1 212 ? -10.283 6.299 22.363 1.00 86.00 212 ARG A C 1
ATOM 1549 O O . ARG A 1 212 ? -10.797 7.242 21.764 1.00 86.00 212 ARG A O 1
ATOM 1556 N N . TRP A 1 213 ? -10.844 5.616 23.352 1.00 72.00 213 TRP A N 1
ATOM 1557 C CA . TRP A 1 213 ? -12.101 5.948 24.016 1.00 72.00 213 TRP A CA 1
ATOM 1558 C C . TRP A 1 213 ? -11.795 6.600 25.355 1.00 72.00 213 TRP A C 1
ATOM 1560 O O . TRP A 1 213 ? -10.792 6.165 25.973 1.00 72.00 213 TRP A O 1
#

Foldseek 3Di:
DDPVVVVCVVVVPDDDDPPCLLVVQLVVLQVQLLVVLLCCCCVPQNFDPCLVPCVPPVLLVLLLVLLQQQLVLLVLLLSQQLAPPGHSPCSVVSNVVSLVVLVVVLVVVLVPDDPVCNVCLQCPPCQVCLLVQLLVSLVSQLVSNLVSSLVRLGPQQLSSLLSSLSNSSSSSLSSCSRRDPRRRSNNCSPRSVNSSVVSSNVSSVCSVPSNDD